Protein AF-A0A1Q9DFS9-F1 (afdb_monomer)

pLDDT: mean 75.63, std 23.01, range [24.28, 96.19]

Structure (mmCIF, N/CA/C/O backbone):
data_AF-A0A1Q9DFS9-F1
#
_entry.id   AF-A0A1Q9DFS9-F1
#
loop_
_atom_site.group_PDB
_atom_site.id
_atom_site.type_symbol
_atom_site.label_atom_id
_atom_site.label_alt_id
_atom_site.label_comp_id
_atom_site.label_asym_id
_atom_site.label_entity_id
_atom_site.label_seq_id
_atom_site.pdbx_PDB_ins_code
_atom_site.Cartn_x
_atom_site.Cartn_y
_atom_site.Cartn_z
_atom_site.occupancy
_atom_site.B_iso_or_equiv
_atom_site.auth_seq_id
_atom_site.auth_comp_id
_atom_site.auth_asym_id
_atom_site.auth_atom_id
_atom_site.pdbx_PDB_model_num
ATOM 1 N N . MET A 1 1 ? 9.406 -9.094 -32.062 1.00 47.06 1 MET A N 1
ATOM 2 C CA . MET A 1 1 ? 10.282 -8.421 -31.077 1.00 47.06 1 MET A CA 1
ATOM 3 C C . MET A 1 1 ? 9.567 -7.201 -30.490 1.00 47.06 1 MET A C 1
ATOM 5 O O . MET A 1 1 ? 9.741 -6.107 -30.999 1.00 47.06 1 MET A O 1
ATOM 9 N N . LEU A 1 2 ? 8.716 -7.382 -29.472 1.00 47.81 2 LEU A N 1
ATOM 10 C CA . LEU A 1 2 ? 8.015 -6.274 -28.785 1.00 47.81 2 LEU A CA 1
ATOM 11 C C . LEU A 1 2 ? 8.750 -5.794 -27.514 1.00 47.81 2 LEU A C 1
ATOM 13 O O . LEU A 1 2 ? 8.535 -4.668 -27.075 1.00 47.81 2 LEU A O 1
ATOM 17 N N . GLY A 1 3 ? 9.652 -6.615 -26.960 1.00 45.53 3 GLY A N 1
ATOM 18 C CA . GLY A 1 3 ? 10.429 -6.303 -25.750 1.00 45.53 3 GLY A CA 1
ATOM 19 C C . GLY A 1 3 ? 11.541 -5.260 -25.932 1.00 45.53 3 GLY A C 1
ATOM 20 O O . GLY A 1 3 ? 12.199 -4.888 -24.968 1.00 45.53 3 GLY A O 1
ATOM 21 N N . THR A 1 4 ? 11.768 -4.758 -27.150 1.00 58.62 4 THR A N 1
ATOM 22 C CA . THR A 1 4 ? 12.800 -3.744 -27.424 1.00 58.62 4 THR A CA 1
ATOM 23 C C . THR A 1 4 ? 12.307 -2.301 -27.272 1.00 58.62 4 THR A C 1
ATOM 25 O O . THR A 1 4 ? 13.130 -1.427 -27.004 1.00 58.62 4 THR A O 1
ATOM 28 N N . LEU A 1 5 ? 10.995 -2.041 -27.384 1.00 72.38 5 LEU A N 1
ATOM 29 C CA . LEU A 1 5 ? 10.406 -0.689 -27.329 1.00 72.38 5 LEU A CA 1
ATOM 30 C C . LEU A 1 5 ? 9.810 -0.333 -25.958 1.00 72.38 5 LEU A C 1
ATOM 32 O O . LEU A 1 5 ? 10.020 0.777 -25.472 1.00 72.38 5 LEU A O 1
ATOM 36 N N . LEU A 1 6 ? 9.097 -1.262 -25.310 1.00 82.62 6 LEU A N 1
ATOM 37 C CA . LEU A 1 6 ? 8.539 -1.064 -23.968 1.00 82.62 6 LEU A CA 1
ATOM 38 C C . LEU A 1 6 ? 9.319 -1.898 -22.953 1.00 82.62 6 LEU A C 1
ATOM 40 O O . LEU A 1 6 ? 9.218 -3.119 -22.951 1.00 82.62 6 LEU A O 1
ATOM 44 N N . ARG A 1 7 ? 10.064 -1.228 -22.071 1.00 84.88 7 ARG A N 1
ATOM 45 C CA . ARG A 1 7 ? 10.901 -1.889 -21.054 1.00 84.88 7 ARG A CA 1
ATOM 46 C C . ARG A 1 7 ? 10.315 -1.861 -19.649 1.00 84.88 7 ARG A C 1
ATOM 48 O O . ARG A 1 7 ? 10.744 -2.634 -18.798 1.00 84.88 7 ARG A O 1
ATOM 55 N N . HIS A 1 8 ? 9.335 -0.987 -19.408 1.00 88.12 8 HIS A N 1
ATOM 56 C CA . HIS A 1 8 ? 8.749 -0.825 -18.086 1.00 88.12 8 HIS A CA 1
ATOM 57 C C . HIS A 1 8 ? 7.257 -0.453 -18.103 1.00 88.12 8 HIS A C 1
ATOM 59 O O . HIS A 1 8 ? 6.826 0.386 -18.895 1.00 88.12 8 HIS A O 1
ATOM 65 N N . LEU A 1 9 ? 6.483 -1.012 -17.167 1.00 90.62 9 LEU A N 1
ATOM 66 C CA . LEU A 1 9 ? 5.085 -0.669 -16.898 1.00 90.62 9 LEU A CA 1
ATOM 67 C C . LEU A 1 9 ? 4.901 -0.137 -15.468 1.00 90.62 9 LEU A C 1
ATOM 69 O O . LEU A 1 9 ? 5.078 -0.869 -14.503 1.00 90.62 9 LEU A O 1
ATOM 73 N N . ALA A 1 10 ? 4.414 1.098 -15.317 1.00 91.94 10 ALA A N 1
ATOM 74 C CA . ALA A 1 10 ? 3.972 1.633 -14.023 1.00 91.94 10 ALA A CA 1
ATOM 75 C C . ALA A 1 10 ? 2.454 1.833 -13.989 1.00 91.94 10 ALA A C 1
ATOM 77 O O . ALA A 1 10 ? 1.900 2.530 -14.845 1.00 91.94 10 ALA A O 1
ATOM 78 N N . ARG A 1 11 ? 1.765 1.278 -12.982 1.00 90.38 11 ARG A N 1
ATOM 79 C CA . ARG A 1 11 ? 0.322 1.499 -12.785 1.00 90.38 11 ARG A CA 1
ATOM 80 C C . ARG A 1 11 ? -0.066 1.683 -11.319 1.00 90.38 11 ARG A C 1
ATOM 82 O O . ARG A 1 11 ? 0.266 0.874 -10.463 1.00 90.38 11 ARG A O 1
ATOM 89 N N . GLY A 1 12 ? -0.865 2.719 -11.068 1.00 84.88 12 GLY A N 1
ATOM 90 C CA . GLY A 1 12 ? -1.609 2.931 -9.826 1.00 84.88 12 GLY A CA 1
ATOM 91 C C . GLY A 1 12 ? -3.112 2.873 -10.113 1.00 84.88 12 GLY A C 1
ATOM 92 O O . GLY A 1 12 ? -3.692 3.907 -10.448 1.00 84.88 12 GLY A O 1
ATOM 93 N N . PRO A 1 13 ? -3.756 1.691 -10.084 1.00 81.94 13 PRO A N 1
ATOM 94 C CA . PRO A 1 13 ? -5.192 1.581 -10.320 1.00 81.94 13 PRO A CA 1
ATOM 95 C C . PRO A 1 13 ? -6.015 2.447 -9.370 1.00 81.94 13 PRO A C 1
ATOM 97 O O . PRO A 1 13 ? -5.679 2.631 -8.197 1.00 81.94 13 PRO A O 1
ATOM 100 N N . VAL A 1 14 ? -7.141 2.945 -9.885 1.00 80.62 14 VAL A N 1
ATOM 101 C CA . VAL A 1 14 ? -8.034 3.837 -9.144 1.00 80.62 14 VAL A CA 1
ATOM 102 C C . VAL A 1 14 ? -8.461 3.175 -7.835 1.00 80.62 14 VAL A C 1
ATOM 104 O O . VAL A 1 14 ? -9.077 2.113 -7.809 1.00 80.62 14 VAL A O 1
ATOM 107 N N . CYS A 1 15 ? -8.162 3.833 -6.718 1.00 78.94 15 CYS A N 1
ATOM 108 C CA . CYS A 1 15 ? -8.357 3.270 -5.384 1.00 78.94 15 CYS A CA 1
ATOM 109 C C . CYS A 1 15 ? -9.716 3.619 -4.753 1.00 78.94 15 CYS A C 1
ATOM 111 O O . CYS A 1 15 ? -9.962 3.274 -3.600 1.00 78.94 15 CYS A O 1
ATOM 113 N N . SER A 1 16 ? -10.617 4.287 -5.481 1.00 83.62 16 SER A N 1
ATOM 114 C CA . SER A 1 16 ? -11.858 4.841 -4.919 1.00 83.62 16 SER A CA 1
ATOM 115 C C . SER A 1 16 ? -12.789 3.784 -4.314 1.00 83.62 16 SER A C 1
ATOM 117 O O . SER A 1 16 ? -13.362 4.036 -3.258 1.00 83.62 16 SER A O 1
ATOM 119 N N . SER A 1 17 ? -12.904 2.597 -4.925 1.00 90.50 17 SER A N 1
ATOM 120 C CA . SER A 1 17 ? -13.673 1.469 -4.370 1.00 90.50 17 SER A CA 1
ATOM 121 C C . SER A 1 17 ? -12.821 0.463 -3.588 1.00 90.50 17 SER A C 1
ATOM 123 O O . SER A 1 17 ? -13.373 -0.358 -2.859 1.00 90.50 17 SER A O 1
ATOM 125 N N . PHE A 1 18 ? -11.491 0.511 -3.717 1.00 93.44 18 PHE A N 1
ATOM 126 C CA . PHE A 1 18 ? -10.565 -0.378 -3.003 1.00 93.44 18 PHE A CA 1
ATOM 127 C C . PHE A 1 18 ? -10.062 0.195 -1.671 1.00 93.44 18 PHE A C 1
ATOM 129 O O . PHE A 1 18 ? -9.499 -0.529 -0.851 1.00 93.44 18 PHE A O 1
ATOM 136 N N . SER A 1 19 ? -10.259 1.491 -1.436 1.00 89.62 19 SER A N 1
ATOM 137 C CA . SER A 1 19 ? -9.819 2.159 -0.218 1.00 89.62 19 SER A CA 1
ATOM 138 C C . SER A 1 19 ? -10.560 1.641 1.014 1.00 89.62 19 SER A C 1
ATOM 140 O O . SER A 1 19 ? -11.787 1.672 1.087 1.00 89.62 19 SER A O 1
ATOM 142 N N . CYS A 1 20 ? -9.802 1.267 2.044 1.00 88.56 20 CYS A N 1
ATOM 143 C CA . CYS A 1 20 ? -10.340 0.950 3.370 1.00 88.56 20 CYS A CA 1
ATOM 144 C C . CYS A 1 20 ? -10.889 2.171 4.126 1.00 88.56 20 CYS A C 1
ATOM 146 O O . CYS A 1 20 ? -11.414 2.012 5.222 1.00 88.56 20 CYS A O 1
ATOM 148 N N . ALA A 1 21 ? -10.752 3.384 3.578 1.00 84.69 21 ALA A N 1
ATOM 149 C CA . ALA A 1 21 ? -11.328 4.595 4.163 1.00 84.69 21 ALA A CA 1
ATOM 150 C C . ALA A 1 21 ? -12.799 4.821 3.763 1.00 84.69 21 ALA A C 1
ATOM 152 O O . ALA A 1 21 ? -13.451 5.703 4.322 1.00 84.69 21 ALA A O 1
ATOM 153 N N . VAL A 1 22 ? -13.330 4.055 2.802 1.00 87.25 22 VAL A N 1
ATOM 154 C CA . VAL A 1 22 ? -14.744 4.137 2.410 1.00 87.25 22 VAL A CA 1
ATOM 155 C C . VAL A 1 22 ? -15.618 3.712 3.590 1.00 87.25 22 VAL A C 1
ATOM 157 O O . VAL A 1 22 ? -15.458 2.615 4.121 1.00 87.25 22 VAL A O 1
ATOM 160 N N . THR A 1 23 ? -16.529 4.595 4.005 1.00 85.56 23 THR A N 1
ATOM 161 C CA . THR A 1 23 ? -17.417 4.388 5.156 1.00 85.56 23 THR A CA 1
ATOM 162 C C . THR A 1 23 ? -18.871 4.645 4.734 1.00 85.56 23 THR A C 1
ATOM 164 O O . THR A 1 23 ? -19.146 5.735 4.231 1.00 85.56 23 THR A O 1
ATOM 167 N N . PRO A 1 24 ? -19.799 3.684 4.913 1.00 87.81 24 PRO A N 1
ATOM 168 C CA . PRO A 1 24 ? -19.553 2.298 5.332 1.00 87.81 24 PRO A CA 1
ATOM 169 C C . PRO A 1 24 ? -18.716 1.524 4.296 1.00 87.81 24 PRO A C 1
ATOM 171 O O . PRO A 1 24 ? -18.745 1.846 3.109 1.00 87.81 24 PRO A O 1
ATOM 174 N N . SER A 1 25 ? -17.961 0.509 4.735 1.00 90.94 25 SER A N 1
ATOM 175 C CA . SER A 1 25 ? -17.069 -0.255 3.845 1.00 90.94 25 SER A CA 1
ATOM 176 C C . SER A 1 25 ? -17.859 -1.052 2.808 1.00 90.94 25 SER A C 1
ATOM 178 O O . SER A 1 25 ? -18.695 -1.876 3.173 1.00 90.94 25 SER A O 1
ATOM 180 N N . TRP A 1 26 ? -17.545 -0.871 1.522 1.00 94.88 26 TRP A N 1
ATOM 181 C CA . TRP A 1 26 ? -18.198 -1.600 0.422 1.00 94.88 26 TRP A CA 1
ATOM 182 C C . TRP A 1 26 ? -17.632 -3.002 0.183 1.00 94.88 26 TRP A C 1
ATOM 184 O O . TRP A 1 26 ? -18.201 -3.779 -0.576 1.00 94.88 26 TRP A O 1
ATOM 194 N N . ARG A 1 27 ? -16.504 -3.327 0.815 1.00 95.62 27 ARG A N 1
ATOM 195 C CA . ARG A 1 27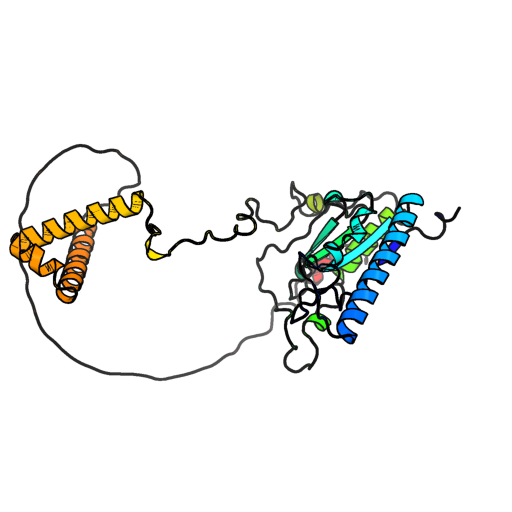 ? -15.809 -4.614 0.703 1.00 95.62 27 ARG A CA 1
ATOM 196 C C . ARG A 1 27 ? -15.517 -5.164 2.097 1.00 95.62 27 ARG A C 1
ATOM 198 O O . ARG A 1 27 ? -15.539 -4.427 3.092 1.00 95.62 27 ARG A O 1
ATOM 205 N N . SER A 1 28 ? -15.269 -6.460 2.183 1.00 94.38 28 SER A N 1
ATOM 206 C CA . SER A 1 28 ? -14.828 -7.131 3.406 1.00 94.38 28 SER A CA 1
ATOM 207 C C . SER A 1 28 ? -13.852 -8.251 3.070 1.00 94.38 28 SER A C 1
ATOM 209 O O . SER A 1 28 ? -13.559 -8.490 1.905 1.00 94.38 28 SER A O 1
ATOM 211 N N . LYS A 1 29 ? -13.330 -8.936 4.092 1.00 91.88 29 LYS A N 1
ATOM 212 C CA . LYS A 1 29 ? -12.498 -10.124 3.865 1.00 91.88 29 LYS A CA 1
ATOM 213 C C . LYS A 1 29 ? -13.277 -11.252 3.189 1.00 91.88 29 LYS A C 1
ATOM 215 O O . LYS A 1 29 ? -12.714 -11.941 2.358 1.00 91.88 29 LYS A O 1
ATOM 220 N N . GLU A 1 30 ? -14.539 -11.413 3.571 1.00 94.56 30 GLU A N 1
ATOM 221 C CA . GLU A 1 30 ? -15.461 -12.407 3.015 1.00 94.56 30 GLU A CA 1
ATOM 222 C C . GLU A 1 30 ? -15.948 -12.003 1.618 1.00 94.56 30 GLU A C 1
ATOM 224 O O . GLU A 1 30 ? -16.033 -12.826 0.720 1.00 94.56 30 GLU A O 1
ATOM 229 N N . PHE A 1 31 ? -16.176 -10.703 1.410 1.00 94.69 31 PHE A N 1
ATOM 230 C CA . PHE A 1 31 ? -16.638 -10.134 0.149 1.00 94.69 31 PHE A CA 1
ATOM 231 C C . PHE A 1 31 ? -15.619 -9.122 -0.397 1.00 94.69 31 PHE A C 1
ATOM 233 O O . PHE A 1 31 ? -15.903 -7.913 -0.446 1.00 94.69 31 PHE A O 1
ATOM 240 N N . PRO A 1 32 ? -14.406 -9.563 -0.788 1.00 93.69 32 PRO A N 1
ATOM 241 C CA . PRO A 1 32 ? -13.376 -8.655 -1.270 1.00 93.69 32 PRO A CA 1
ATOM 242 C C . PRO A 1 32 ? -13.814 -8.005 -2.576 1.00 93.69 32 PRO A C 1
ATOM 244 O O . PRO A 1 32 ? -13.524 -6.829 -2.773 1.00 93.69 32 PRO A O 1
ATOM 247 N N . ALA A 1 33 ? -14.562 -8.713 -3.425 1.00 93.88 33 ALA A N 1
ATOM 248 C CA . ALA A 1 33 ? -15.082 -8.223 -4.698 1.00 93.88 33 ALA A CA 1
ATOM 249 C C . ALA A 1 33 ? -16.302 -7.289 -4.568 1.00 93.88 33 ALA A C 1
ATOM 251 O O . ALA A 1 33 ? -16.724 -6.748 -5.584 1.00 93.88 33 ALA A O 1
ATOM 252 N N . GLY A 1 34 ? -16.829 -7.060 -3.356 1.00 95.56 34 GLY A N 1
ATOM 253 C CA . GLY A 1 34 ? -18.011 -6.228 -3.100 1.00 95.56 34 GLY A CA 1
ATOM 254 C C . GLY A 1 34 ? -19.040 -6.924 -2.215 1.00 95.56 34 GLY A C 1
ATOM 255 O O . GLY A 1 34 ? -19.383 -8.072 -2.469 1.00 95.56 34 GLY A O 1
ATOM 256 N N . ARG A 1 35 ? -19.540 -6.235 -1.184 1.00 95.75 35 ARG A N 1
ATOM 257 C CA . ARG A 1 35 ? -20.586 -6.761 -0.293 1.00 95.75 35 ARG A CA 1
ATOM 258 C C . ARG A 1 35 ? -21.930 -6.933 -1.021 1.00 95.75 35 ARG A C 1
ATOM 260 O O . ARG A 1 35 ? -22.224 -6.157 -1.932 1.00 95.75 35 ARG A O 1
ATOM 267 N N . PRO A 1 36 ? -22.781 -7.875 -0.580 1.00 95.31 36 PRO A N 1
ATOM 268 C CA . PRO A 1 36 ? -24.176 -7.910 -1.009 1.00 95.31 36 PRO A CA 1
ATOM 269 C C . PRO A 1 36 ? -24.929 -6.655 -0.531 1.00 95.31 36 PRO A C 1
ATOM 271 O O . PRO A 1 36 ? -24.563 -6.044 0.475 1.00 95.31 36 PRO A O 1
ATOM 274 N N . GLY A 1 37 ? -25.974 -6.256 -1.264 1.00 94.94 37 GLY A N 1
ATOM 275 C CA . GLY A 1 37 ? -26.849 -5.134 -0.888 1.00 94.94 37 GLY A CA 1
ATOM 276 C C . GLY A 1 37 ? -26.274 -3.729 -1.120 1.00 94.94 37 GLY A C 1
ATOM 277 O O . GLY A 1 37 ? -26.806 -2.750 -0.598 1.00 94.94 37 GLY A O 1
ATOM 278 N N . LEU A 1 38 ? -25.185 -3.595 -1.886 1.00 96.06 38 LEU A N 1
ATOM 279 C CA . LEU A 1 38 ? -24.669 -2.282 -2.281 1.00 96.06 38 LEU A CA 1
ATOM 280 C C . LEU A 1 38 ? -25.676 -1.531 -3.158 1.00 96.06 38 LEU A C 1
ATOM 282 O O . LEU A 1 38 ? -26.309 -2.113 -4.037 1.00 96.06 38 LEU A O 1
ATOM 286 N N . LYS A 1 39 ? -25.750 -0.205 -2.986 1.00 96.19 39 LYS A N 1
ATOM 287 C CA . LYS A 1 39 ? -26.503 0.657 -3.910 1.00 96.19 39 LYS A CA 1
ATOM 288 C C . LYS A 1 39 ? -25.929 0.515 -5.320 1.00 96.19 39 LYS A C 1
ATOM 290 O O . LYS A 1 39 ? -24.713 0.380 -5.465 1.00 96.19 39 LYS A O 1
ATOM 295 N N . THR A 1 40 ? -26.757 0.665 -6.353 1.00 96.06 40 THR A N 1
ATOM 296 C CA . THR A 1 40 ? -26.351 0.517 -7.765 1.00 96.06 40 THR A CA 1
ATOM 297 C C . THR A 1 40 ? -25.069 1.285 -8.092 1.00 96.06 40 THR A C 1
ATOM 299 O O . THR A 1 40 ? -24.092 0.702 -8.551 1.00 96.06 40 THR A O 1
ATOM 302 N N . CYS A 1 41 ? -24.988 2.562 -7.704 1.00 94.38 41 CYS A N 1
ATOM 303 C CA . CYS A 1 41 ? -23.810 3.395 -7.956 1.00 94.38 41 CYS A CA 1
ATOM 304 C C . CYS A 1 41 ? -22.530 2.923 -7.230 1.00 94.38 41 CYS A C 1
ATOM 306 O O . CYS A 1 41 ? -21.415 3.180 -7.693 1.00 94.38 41 CYS A O 1
ATOM 308 N N . GLN A 1 42 ? -22.667 2.248 -6.084 1.00 95.19 42 GLN A N 1
ATOM 309 C CA . GLN A 1 42 ? -21.557 1.661 -5.331 1.00 95.19 42 GLN A CA 1
ATOM 310 C C . GLN A 1 42 ? -21.114 0.358 -5.995 1.00 95.19 42 GLN A C 1
ATOM 312 O O . GLN A 1 42 ? -19.923 0.189 -6.263 1.00 95.19 42 GLN A O 1
ATOM 317 N N . ALA A 1 43 ? -22.073 -0.511 -6.332 1.00 95.69 43 ALA A N 1
ATOM 318 C CA . ALA A 1 43 ? -21.837 -1.744 -7.073 1.00 95.69 43 ALA A CA 1
ATOM 319 C C . ALA A 1 43 ? -21.143 -1.463 -8.418 1.00 95.69 43 ALA A C 1
ATOM 321 O O . ALA A 1 43 ? -20.163 -2.123 -8.753 1.00 95.69 43 ALA A O 1
ATOM 322 N N . ASP A 1 44 ? -21.541 -0.404 -9.132 1.00 95.31 44 ASP A N 1
ATOM 323 C CA . ASP A 1 44 ? -20.895 0.038 -10.373 1.00 95.31 44 ASP A CA 1
ATOM 324 C C . ASP A 1 44 ? -19.426 0.429 -10.192 1.00 95.31 44 ASP A C 1
ATOM 326 O O . ASP A 1 44 ? -18.575 0.140 -11.036 1.00 95.31 44 ASP A O 1
ATOM 330 N N . LYS A 1 45 ? -19.100 1.141 -9.108 1.00 94.94 45 LYS A N 1
ATOM 331 C CA . LYS A 1 45 ? -17.714 1.535 -8.798 1.00 94.94 45 LYS A CA 1
ATOM 332 C C . LYS A 1 45 ? -16.871 0.338 -8.376 1.00 94.94 45 LYS A C 1
ATOM 334 O O . LYS A 1 45 ? -15.682 0.276 -8.687 1.00 94.94 45 LYS A O 1
ATOM 339 N N . VAL A 1 46 ? -17.474 -0.595 -7.652 1.00 95.31 46 VAL A N 1
ATOM 340 C CA . VAL A 1 46 ? -16.837 -1.845 -7.249 1.00 95.31 46 VAL A CA 1
ATOM 341 C C . VAL A 1 46 ? -16.531 -2.704 -8.476 1.00 95.31 46 VAL A C 1
ATOM 343 O O . VAL A 1 46 ? -15.370 -3.061 -8.669 1.00 95.31 46 VAL A O 1
ATOM 346 N N . ARG A 1 47 ? -17.517 -2.921 -9.357 1.00 94.25 47 ARG A N 1
ATOM 347 C CA . ARG A 1 47 ? -17.364 -3.672 -10.612 1.00 94.25 47 ARG A CA 1
ATOM 348 C C . ARG A 1 47 ? -16.274 -3.083 -11.502 1.00 94.25 47 ARG A C 1
ATOM 350 O O . ARG A 1 47 ? -15.389 -3.809 -11.932 1.00 94.25 47 ARG A O 1
ATOM 357 N N . ARG A 1 48 ? -16.286 -1.761 -11.720 1.00 94.06 48 ARG A N 1
ATOM 358 C CA . ARG A 1 48 ? -15.234 -1.068 -12.489 1.00 94.06 48 ARG A CA 1
ATOM 359 C C . ARG A 1 48 ? -13.851 -1.231 -11.865 1.00 94.06 48 ARG A C 1
ATOM 361 O O . ARG A 1 48 ? -12.883 -1.419 -12.589 1.00 94.06 48 ARG A O 1
ATOM 368 N N . GLY A 1 49 ? -13.760 -1.183 -10.535 1.00 93.81 49 GLY A N 1
ATOM 369 C CA . GLY A 1 49 ? -12.510 -1.449 -9.824 1.00 93.81 49 GLY A CA 1
ATOM 370 C C . GLY A 1 49 ? -11.995 -2.869 -10.066 1.00 93.81 49 GLY A C 1
ATOM 371 O O . GLY A 1 49 ? -10.817 -3.037 -10.365 1.00 93.81 49 GLY A O 1
ATOM 372 N N . ASN A 1 50 ? -12.874 -3.873 -9.985 1.00 94.00 50 ASN A N 1
ATOM 373 C CA . ASN A 1 50 ? -12.515 -5.275 -10.227 1.00 94.00 50 ASN A CA 1
ATOM 374 C C . ASN A 1 50 ? -12.055 -5.483 -11.676 1.00 94.00 50 ASN A C 1
ATOM 376 O O . ASN A 1 50 ? -10.950 -5.966 -11.887 1.00 94.00 50 ASN A O 1
ATOM 380 N N . ALA A 1 51 ? -12.834 -5.006 -12.652 1.00 93.19 51 ALA A N 1
ATOM 381 C CA . ALA A 1 51 ? -12.496 -5.108 -14.071 1.00 93.19 51 ALA A CA 1
ATOM 382 C C . ALA A 1 51 ? -11.173 -4.397 -14.415 1.00 93.19 51 ALA A C 1
ATOM 384 O O . ALA A 1 51 ? -10.364 -4.913 -15.182 1.00 93.19 51 ALA A O 1
ATOM 385 N N . MET A 1 52 ? -10.909 -3.225 -13.819 1.00 93.62 52 MET A N 1
ATOM 386 C CA . MET A 1 52 ? -9.631 -2.525 -13.997 1.00 93.62 52 MET A CA 1
ATOM 387 C C . MET A 1 52 ? -8.460 -3.336 -13.438 1.00 93.62 52 MET A C 1
ATOM 389 O O . MET A 1 52 ? -7.394 -3.364 -14.050 1.00 93.62 52 MET A O 1
ATOM 393 N N . LEU A 1 53 ? -8.641 -3.977 -12.279 1.00 92.81 53 LEU A N 1
ATOM 394 C CA . LEU A 1 53 ? -7.611 -4.839 -11.717 1.00 92.81 53 LEU A CA 1
ATOM 395 C C . LEU A 1 53 ? -7.368 -6.050 -12.619 1.00 92.81 53 LEU A C 1
ATOM 397 O O . LEU A 1 53 ? -6.223 -6.287 -12.971 1.00 92.81 53 LEU A O 1
ATOM 401 N N . GLU A 1 54 ? -8.411 -6.766 -13.035 1.00 91.69 54 GLU A N 1
ATOM 402 C CA . GLU A 1 54 ? -8.295 -7.911 -13.952 1.00 91.69 54 GLU A CA 1
ATOM 403 C C . GLU A 1 54 ? -7.556 -7.536 -15.239 1.00 91.69 54 GLU A C 1
ATOM 405 O O . GLU A 1 54 ? -6.606 -8.212 -15.629 1.00 91.69 54 GLU A O 1
ATOM 410 N N . PHE A 1 55 ? -7.912 -6.402 -15.850 1.00 92.50 55 PHE A N 1
ATOM 411 C CA . PHE A 1 55 ? -7.196 -5.875 -17.008 1.00 92.50 55 PHE A CA 1
ATOM 412 C C . PHE A 1 55 ? -5.705 -5.661 -16.713 1.00 92.50 55 PHE A C 1
ATOM 414 O O . PHE A 1 55 ? -4.855 -6.114 -17.476 1.00 92.50 55 PHE A O 1
ATOM 421 N N . ILE A 1 56 ? -5.370 -5.006 -15.596 1.00 92.75 56 ILE A N 1
ATOM 422 C CA . ILE A 1 56 ? -3.974 -4.782 -15.200 1.00 92.75 56 ILE A CA 1
ATOM 423 C C . ILE A 1 56 ? -3.239 -6.106 -15.000 1.00 92.75 56 ILE A C 1
ATOM 425 O O . ILE A 1 56 ? -2.092 -6.216 -15.420 1.00 92.75 56 ILE A O 1
ATOM 429 N N . LEU A 1 57 ? -3.872 -7.108 -14.392 1.00 90.75 57 LEU A N 1
ATOM 430 C CA . LEU A 1 57 ? -3.243 -8.406 -14.158 1.00 90.75 57 LEU A CA 1
ATOM 431 C C . LEU A 1 57 ? -3.014 -9.179 -15.456 1.00 90.75 57 LEU A C 1
ATOM 433 O O . LEU A 1 57 ? -1.957 -9.782 -15.614 1.00 90.75 57 LEU A O 1
ATOM 437 N N . ASN A 1 58 ? -3.916 -9.070 -16.431 1.00 91.00 58 ASN A N 1
ATOM 438 C CA . ASN A 1 58 ? -3.677 -9.601 -17.774 1.00 91.00 58 ASN A CA 1
ATOM 439 C C . ASN A 1 58 ? -2.464 -8.930 -18.440 1.00 91.00 58 ASN A C 1
ATOM 441 O O . ASN A 1 58 ? -1.650 -9.607 -19.066 1.00 91.00 58 ASN A O 1
ATOM 445 N N . VAL A 1 59 ? -2.291 -7.615 -18.259 1.00 91.56 59 VAL A N 1
ATOM 446 C CA . VAL A 1 59 ? -1.086 -6.909 -18.727 1.00 91.56 59 VAL A CA 1
ATOM 447 C C . VAL A 1 59 ? 0.158 -7.376 -17.962 1.00 91.56 59 VAL A C 1
ATOM 449 O O . VAL A 1 59 ? 1.192 -7.582 -18.584 1.00 91.56 59 VAL A O 1
ATOM 452 N N . VAL A 1 60 ? 0.072 -7.607 -16.648 1.00 90.38 60 VAL A N 1
ATOM 453 C CA . VAL A 1 60 ? 1.186 -8.151 -15.848 1.00 90.38 60 VAL A CA 1
ATOM 454 C C . VAL A 1 60 ? 1.611 -9.529 -16.355 1.00 90.38 60 VAL A C 1
ATOM 456 O O . VAL A 1 60 ? 2.803 -9.754 -16.527 1.00 90.38 60 VAL A O 1
ATOM 459 N N . VAL A 1 61 ? 0.670 -10.421 -16.676 1.00 88.56 61 VAL A N 1
ATOM 460 C CA . VAL A 1 61 ? 0.984 -11.734 -17.270 1.00 88.56 61 VAL A CA 1
ATOM 461 C C . VAL A 1 61 ? 1.724 -11.579 -18.604 1.00 88.56 61 VAL A C 1
ATOM 463 O O . VAL A 1 61 ? 2.659 -12.327 -18.886 1.00 88.56 61 VAL A O 1
ATOM 466 N N . LEU A 1 62 ? 1.348 -10.596 -19.429 1.00 89.44 62 LEU A N 1
ATOM 467 C CA . LEU A 1 62 ? 2.089 -10.277 -20.653 1.00 89.44 62 LEU A CA 1
ATOM 468 C C . LEU A 1 62 ? 3.482 -9.717 -20.348 1.00 89.44 62 LEU A C 1
ATOM 470 O O . LEU A 1 62 ? 4.434 -10.109 -21.015 1.00 89.44 62 LEU A O 1
ATOM 474 N N . CYS A 1 63 ? 3.619 -8.852 -19.340 1.00 89.69 63 CYS A N 1
ATOM 475 C CA . CYS A 1 63 ? 4.916 -8.345 -18.906 1.00 89.69 63 CYS A CA 1
ATOM 476 C C . CYS A 1 63 ? 5.838 -9.477 -18.440 1.00 89.69 63 CYS A C 1
ATOM 478 O O . CYS A 1 63 ? 6.978 -9.530 -18.883 1.00 89.69 63 CYS A O 1
ATOM 480 N N . GLU A 1 64 ? 5.340 -10.414 -17.627 1.00 86.44 64 GLU A N 1
ATOM 481 C CA . GLU A 1 64 ? 6.102 -11.590 -17.185 1.00 86.44 64 GLU A CA 1
ATOM 482 C C . GLU A 1 64 ? 6.550 -12.453 -18.379 1.00 86.44 64 GLU A C 1
ATOM 484 O O . GLU A 1 64 ? 7.697 -12.886 -18.428 1.00 86.44 64 GLU A O 1
ATOM 489 N N . ARG A 1 65 ? 5.680 -12.665 -19.378 1.00 87.19 65 ARG A N 1
ATOM 490 C CA . ARG A 1 65 ? 6.006 -13.441 -20.592 1.00 87.19 65 ARG A CA 1
ATOM 491 C C . ARG A 1 65 ? 7.001 -12.754 -21.529 1.00 87.19 65 ARG A C 1
ATOM 493 O O . ARG A 1 65 ? 7.665 -13.441 -22.297 1.00 87.19 65 ARG A O 1
ATOM 500 N N . LEU A 1 66 ? 7.030 -11.425 -21.532 1.00 88.69 66 LEU A N 1
ATOM 501 C CA . LEU A 1 66 ? 7.866 -10.608 -22.417 1.00 88.69 66 LEU A CA 1
ATOM 502 C C . LEU A 1 66 ? 9.100 -10.037 -21.707 1.00 88.69 66 LEU A C 1
ATOM 504 O O . LEU A 1 66 ? 9.775 -9.192 -22.288 1.00 88.69 66 LEU A O 1
ATOM 508 N N . GLU A 1 67 ? 9.357 -10.457 -20.465 1.00 86.56 67 GLU A N 1
ATOM 509 C CA . GLU A 1 67 ? 10.462 -9.967 -19.629 1.00 86.56 67 GLU A CA 1
ATOM 510 C C . GLU A 1 67 ? 10.447 -8.437 -19.441 1.00 86.56 67 GLU A C 1
ATOM 512 O O . GLU A 1 67 ? 11.477 -7.781 -19.308 1.00 86.56 67 GLU A O 1
ATOM 517 N N . ILE A 1 68 ? 9.248 -7.849 -19.411 1.00 90.12 68 ILE A N 1
ATOM 518 C CA . ILE A 1 68 ? 9.046 -6.423 -19.149 1.00 90.12 68 ILE A CA 1
ATOM 519 C C . ILE A 1 68 ? 8.974 -6.212 -17.638 1.00 90.12 68 ILE A C 1
ATOM 521 O O . ILE A 1 68 ? 8.213 -6.877 -16.926 1.00 90.12 68 ILE A O 1
ATOM 525 N N . VAL A 1 69 ? 9.730 -5.236 -17.143 1.00 90.69 69 VAL A N 1
ATOM 526 C CA . VAL A 1 69 ? 9.695 -4.862 -15.728 1.00 90.69 69 VAL A CA 1
ATOM 527 C C . VAL A 1 69 ? 8.385 -4.129 -15.434 1.00 90.69 69 VAL A C 1
ATOM 529 O O . VAL A 1 69 ? 7.915 -3.325 -16.238 1.00 90.69 69 VAL A O 1
ATOM 532 N N . TYR A 1 70 ? 7.764 -4.372 -14.286 1.00 92.19 70 TYR A N 1
ATOM 533 C CA . TYR A 1 70 ? 6.540 -3.680 -13.900 1.00 92.19 70 TYR A CA 1
ATOM 534 C C . TYR A 1 70 ? 6.525 -3.265 -12.435 1.00 92.19 70 TYR A C 1
ATOM 536 O O . TYR A 1 70 ? 7.171 -3.866 -11.577 1.00 92.19 70 TYR A O 1
ATOM 544 N N . ILE A 1 71 ? 5.701 -2.263 -12.136 1.00 93.81 71 ILE A N 1
ATOM 545 C CA . ILE A 1 71 ? 5.348 -1.857 -10.782 1.00 93.81 71 ILE A CA 1
ATOM 546 C C . ILE A 1 71 ? 3.855 -1.519 -10.693 1.00 93.81 71 ILE A C 1
ATOM 548 O O . ILE A 1 71 ? 3.337 -0.661 -11.416 1.00 93.81 71 ILE A O 1
ATOM 552 N N . ILE A 1 72 ? 3.153 -2.198 -9.786 1.00 94.31 72 ILE A N 1
ATOM 553 C CA . ILE A 1 72 ? 1.747 -1.944 -9.457 1.00 94.31 72 ILE A CA 1
ATOM 554 C C . ILE A 1 72 ? 1.669 -1.376 -8.043 1.00 94.31 72 ILE A C 1
ATOM 556 O O . ILE A 1 72 ? 2.086 -2.033 -7.091 1.00 94.31 72 ILE A O 1
ATOM 560 N N . GLU A 1 73 ? 1.125 -0.172 -7.883 1.00 94.44 73 GLU A N 1
ATOM 561 C CA . GLU A 1 73 ? 1.051 0.520 -6.592 1.00 94.44 73 GLU A CA 1
ATOM 562 C C . GLU A 1 73 ? -0.379 0.655 -6.073 1.00 94.44 73 GLU A C 1
ATOM 564 O O . GLU A 1 73 ? -1.323 0.916 -6.820 1.00 94.44 73 GLU A O 1
ATOM 569 N N . ASN A 1 74 ? -0.532 0.500 -4.758 1.00 94.19 74 ASN A N 1
ATOM 570 C CA . ASN A 1 74 ? -1.714 0.919 -4.010 1.00 94.19 74 ASN A CA 1
ATOM 571 C C . ASN A 1 74 ? -1.359 1.000 -2.512 1.00 94.19 74 ASN A C 1
ATOM 573 O O . ASN A 1 74 ? -0.471 0.269 -2.050 1.00 94.19 74 ASN A O 1
ATOM 577 N N . PRO A 1 75 ? -2.091 1.783 -1.693 1.00 93.44 75 PRO A N 1
ATOM 578 C CA . PRO A 1 75 ? -2.043 1.683 -0.240 1.00 93.44 75 PRO A CA 1
ATOM 579 C C . PRO A 1 75 ? -1.930 0.241 0.279 1.00 93.44 75 PRO A C 1
ATOM 581 O O . PRO A 1 75 ? -2.646 -0.653 -0.170 1.00 93.44 75 PRO A O 1
ATOM 584 N N . LEU A 1 76 ? -1.065 0.008 1.269 1.00 93.88 76 LEU A N 1
ATOM 585 C CA . LEU A 1 76 ? -0.722 -1.332 1.775 1.00 93.88 76 LEU A CA 1
ATOM 586 C C . LEU A 1 76 ? -1.947 -2.139 2.226 1.00 93.88 76 LEU A C 1
ATOM 588 O O . LEU A 1 76 ? -1.987 -3.356 2.076 1.00 93.88 76 LEU A O 1
ATOM 592 N N . ASN A 1 77 ? -2.939 -1.451 2.788 1.00 91.25 77 ASN A N 1
ATOM 593 C CA . ASN A 1 77 ? -4.158 -2.061 3.311 1.00 91.25 77 ASN A CA 1
ATOM 594 C C . ASN A 1 77 ? -5.311 -2.054 2.297 1.00 91.25 77 ASN A C 1
ATOM 596 O O . ASN A 1 77 ? -6.440 -2.296 2.695 1.00 91.25 77 ASN A O 1
ATOM 600 N N . SER A 1 78 ? -5.068 -1.712 1.031 1.00 93.25 78 SER A N 1
ATOM 601 C CA . SER A 1 78 ? -6.098 -1.659 -0.008 1.00 93.25 78 SER A CA 1
ATOM 602 C C . SER A 1 78 ? -6.778 -3.014 -0.214 1.00 93.25 78 SER A C 1
ATOM 604 O O . SER A 1 78 ? -6.107 -4.046 -0.266 1.00 93.25 78 SER A O 1
ATOM 606 N N . TRP A 1 79 ? -8.100 -3.009 -0.418 1.00 94.25 79 TRP A N 1
ATOM 607 C CA . TRP A 1 79 ? -8.856 -4.207 -0.798 1.00 94.25 79 TRP A CA 1
ATOM 608 C C . TRP A 1 79 ? -8.430 -4.769 -2.156 1.00 94.25 79 TRP A C 1
ATOM 610 O O . TRP A 1 79 ? -8.734 -5.923 -2.451 1.00 94.25 79 TRP A O 1
ATOM 620 N N . MET A 1 80 ? -7.699 -3.992 -2.963 1.00 93.38 80 MET A N 1
ATOM 621 C CA . MET A 1 80 ? -7.105 -4.469 -4.209 1.00 93.38 80 MET A CA 1
ATOM 622 C C . MET A 1 80 ? -6.214 -5.694 -3.972 1.00 93.38 80 MET A C 1
ATOM 624 O O . MET A 1 80 ? -6.249 -6.631 -4.757 1.00 93.38 80 MET A O 1
ATOM 628 N N . TRP A 1 81 ? -5.459 -5.726 -2.871 1.00 91.75 81 TRP A N 1
ATOM 629 C CA . TRP A 1 81 ? -4.539 -6.826 -2.553 1.00 91.75 81 TRP A CA 1
ATOM 630 C C . TRP A 1 81 ? -5.230 -8.098 -2.060 1.00 91.75 81 TRP A C 1
ATOM 632 O O . TRP A 1 81 ? -4.577 -9.128 -1.937 1.00 91.75 81 TRP A O 1
ATOM 642 N N . ALA A 1 82 ? -6.522 -8.012 -1.740 1.00 91.25 82 ALA A N 1
ATOM 643 C CA . ALA A 1 82 ? -7.338 -9.134 -1.290 1.00 91.25 82 ALA A CA 1
ATOM 644 C C . ALA A 1 82 ? -8.198 -9.728 -2.419 1.00 91.25 82 ALA A C 1
ATOM 646 O O . ALA A 1 82 ? -9.018 -10.599 -2.152 1.00 91.25 82 ALA A O 1
ATOM 647 N N . GLN A 1 83 ? -8.074 -9.229 -3.655 1.00 90.31 83 GLN A N 1
ATOM 648 C CA . GLN A 1 83 ? -8.865 -9.748 -4.770 1.00 90.31 83 GLN A CA 1
ATOM 649 C C . GLN A 1 83 ? -8.371 -11.138 -5.201 1.00 90.31 83 GLN A C 1
ATOM 651 O O . GLN A 1 83 ? -7.162 -11.314 -5.356 1.00 90.31 83 GLN A O 1
ATOM 656 N N . PRO A 1 84 ? -9.280 -12.084 -5.495 1.00 83.62 84 PRO A N 1
ATOM 657 C CA . PRO A 1 84 ? -8.918 -13.385 -6.063 1.00 83.62 84 PRO A CA 1
ATOM 658 C C . PRO A 1 84 ? -8.183 -13.282 -7.403 1.00 83.62 84 PRO A C 1
ATOM 660 O O . PRO A 1 84 ? -7.389 -14.149 -7.730 1.00 83.62 84 PRO A O 1
ATOM 663 N N . ALA A 1 85 ? -8.374 -12.190 -8.155 1.00 84.75 85 ALA A N 1
ATOM 664 C CA . ALA A 1 85 ? -7.740 -11.984 -9.460 1.00 84.75 85 ALA A CA 1
ATOM 665 C C . ALA A 1 85 ? -6.200 -12.134 -9.434 1.00 84.75 85 ALA A C 1
ATOM 667 O O . ALA A 1 85 ? -5.596 -12.474 -10.447 1.00 84.75 85 ALA A O 1
ATOM 668 N N . TRP A 1 86 ? -5.558 -11.945 -8.273 1.00 84.12 86 TRP A N 1
ATOM 669 C CA . TRP A 1 86 ? -4.122 -12.182 -8.087 1.00 84.12 86 TRP A CA 1
ATOM 670 C C . TRP A 1 86 ? -3.694 -13.655 -8.183 1.00 84.12 86 TRP A C 1
ATOM 672 O O . TRP A 1 86 ? -2.503 -13.910 -8.331 1.00 84.12 86 TRP A O 1
ATOM 682 N N . GLU A 1 87 ? -4.615 -14.618 -8.092 1.00 76.88 87 GLU A N 1
ATOM 683 C CA . GLU A 1 87 ? -4.319 -16.058 -8.149 1.00 76.88 87 GLU A CA 1
ATOM 684 C C . GLU A 1 87 ? -3.716 -16.493 -9.490 1.00 76.88 87 GLU A C 1
ATOM 686 O O . GLU A 1 87 ? -2.902 -17.414 -9.516 1.00 76.88 87 GLU A O 1
ATOM 691 N N . GLY A 1 88 ? -4.060 -15.802 -10.584 1.00 69.94 88 GLY A N 1
ATOM 692 C CA . GLY A 1 88 ? -3.525 -16.075 -11.921 1.00 69.94 88 GLY A CA 1
ATOM 693 C C . GLY A 1 88 ? -2.086 -15.593 -12.148 1.00 69.94 88 GLY A C 1
ATOM 694 O O . GLY A 1 88 ? -1.463 -15.984 -13.133 1.00 69.94 88 GLY A O 1
ATOM 695 N N . CYS A 1 89 ? -1.533 -14.767 -11.255 1.00 69.44 89 CYS A N 1
ATOM 696 C CA . CYS A 1 89 ? -0.146 -14.311 -11.343 1.00 69.44 89 CYS A CA 1
ATOM 697 C C . CYS A 1 89 ? 0.769 -15.277 -10.573 1.00 69.44 89 CYS A C 1
ATOM 699 O O . CYS A 1 89 ? 0.568 -15.529 -9.382 1.00 69.44 89 CYS A O 1
ATOM 701 N N . LYS A 1 90 ? 1.813 -15.799 -11.236 1.00 55.78 90 LYS A N 1
ATOM 702 C CA . LYS A 1 90 ? 2.755 -16.782 -10.659 1.00 55.78 90 LYS A CA 1
ATOM 703 C C . LYS A 1 90 ? 3.551 -16.230 -9.459 1.00 55.78 90 LYS A C 1
ATOM 705 O O . LYS A 1 90 ? 4.068 -16.995 -8.646 1.00 55.78 90 LYS A O 1
ATOM 710 N N . SER A 1 91 ? 3.605 -14.910 -9.294 1.00 55.66 91 SER A N 1
ATOM 711 C CA . SER A 1 91 ? 4.312 -14.182 -8.235 1.00 55.66 91 SER A CA 1
ATOM 712 C C . SER A 1 91 ? 3.487 -14.034 -6.936 1.00 55.66 91 SER A C 1
ATOM 714 O O . SER A 1 91 ? 3.062 -12.946 -6.548 1.00 55.66 91 SER A O 1
ATOM 716 N N . ARG A 1 92 ? 3.253 -15.137 -6.204 1.00 56.19 92 ARG A N 1
ATOM 717 C CA . ARG A 1 92 ? 2.438 -15.144 -4.957 1.00 56.19 92 ARG A CA 1
ATOM 718 C C . ARG A 1 92 ? 3.189 -14.734 -3.670 1.00 56.19 92 ARG A C 1
ATOM 720 O O . ARG A 1 92 ? 2.611 -14.788 -2.585 1.00 56.19 92 ARG A O 1
ATOM 727 N N . GLY A 1 93 ? 4.462 -14.337 -3.753 1.00 59.88 93 GLY A N 1
ATOM 728 C CA . GLY A 1 93 ? 5.343 -14.144 -2.590 1.00 59.88 93 GLY A CA 1
ATOM 729 C C . GLY A 1 93 ? 5.556 -12.693 -2.138 1.00 59.88 93 GLY A C 1
ATOM 730 O O . GLY A 1 93 ? 5.485 -11.753 -2.924 1.00 59.88 93 GLY A O 1
ATOM 731 N N . SER A 1 94 ? 5.914 -12.512 -0.861 1.00 58.38 94 SER A N 1
ATOM 732 C CA . SER A 1 94 ? 6.357 -11.223 -0.297 1.00 58.38 94 SER A CA 1
ATOM 733 C C . SER A 1 94 ? 7.680 -10.715 -0.883 1.00 58.38 94 SER A C 1
ATOM 735 O O . SER A 1 94 ? 7.988 -9.536 -0.729 1.00 58.38 94 SER A O 1
ATOM 737 N N . SER A 1 95 ? 8.437 -11.576 -1.569 1.00 69.44 95 SER A N 1
ATOM 738 C CA . SER A 1 95 ? 9.664 -11.240 -2.301 1.00 69.44 95 SER A CA 1
ATOM 739 C C . SER A 1 95 ? 9.441 -10.304 -3.494 1.00 69.44 95 SER A C 1
ATOM 741 O O . SER A 1 95 ? 10.409 -9.789 -4.032 1.00 69.44 95 SER A O 1
ATOM 743 N N . TRP A 1 96 ? 8.189 -10.043 -3.878 1.00 79.38 96 TRP A N 1
ATOM 744 C CA . TRP A 1 96 ? 7.818 -9.153 -4.989 1.00 79.38 96 TRP A CA 1
ATOM 745 C C . TRP A 1 96 ? 7.268 -7.809 -4.511 1.00 79.38 96 TRP A C 1
ATOM 747 O O . TRP A 1 96 ? 7.037 -6.898 -5.302 1.00 79.38 96 TRP A O 1
ATOM 757 N N . ASP A 1 97 ? 7.027 -7.672 -3.208 1.00 91.81 97 ASP A N 1
ATOM 758 C CA . ASP A 1 97 ? 6.435 -6.466 -2.654 1.00 91.81 97 ASP A CA 1
ATOM 759 C C . ASP A 1 97 ? 7.540 -5.563 -2.096 1.00 91.81 97 ASP A C 1
ATOM 761 O O . ASP A 1 97 ? 8.199 -5.901 -1.112 1.00 91.81 97 ASP A O 1
ATOM 765 N N . PHE A 1 98 ? 7.687 -4.376 -2.675 1.00 94.25 98 PHE A N 1
ATOM 766 C CA . PHE A 1 98 ? 8.326 -3.249 -2.013 1.00 94.25 98 PHE A CA 1
ATOM 767 C C . PHE A 1 98 ? 7.299 -2.556 -1.116 1.00 94.25 98 PHE A C 1
ATOM 769 O O . PHE A 1 98 ? 6.243 -2.106 -1.572 1.00 94.25 98 PHE A O 1
ATOM 776 N N . ILE A 1 99 ? 7.583 -2.476 0.184 1.00 95.06 99 ILE A N 1
ATOM 777 C CA . ILE A 1 99 ? 6.673 -1.845 1.150 1.00 95.06 99 ILE A CA 1
ATOM 778 C C . ILE A 1 99 ? 7.342 -0.632 1.768 1.00 95.06 99 ILE A C 1
ATOM 780 O O . ILE A 1 99 ? 8.347 -0.758 2.468 1.00 95.06 99 ILE A O 1
ATOM 784 N N . CYS A 1 100 ? 6.727 0.536 1.616 1.00 96.00 100 CYS A N 1
ATOM 785 C CA . CYS A 1 100 ? 7.231 1.750 2.235 1.00 96.00 100 CYS A CA 1
ATOM 786 C C . CYS A 1 100 ? 6.137 2.577 2.912 1.00 96.00 100 CYS A C 1
ATOM 788 O O . CYS A 1 100 ? 4.959 2.502 2.567 1.00 96.00 100 CYS A O 1
ATOM 790 N N . ASP A 1 101 ? 6.521 3.358 3.918 1.00 96.12 101 ASP A N 1
ATOM 791 C CA . ASP A 1 101 ? 5.649 4.350 4.542 1.00 96.12 101 ASP A CA 1
ATOM 792 C C . ASP A 1 101 ? 6.089 5.750 4.083 1.00 96.12 101 ASP A C 1
ATOM 794 O O . ASP A 1 101 ? 7.233 6.124 4.307 1.00 96.12 101 ASP A O 1
ATOM 798 N N . TYR A 1 102 ? 5.209 6.562 3.484 1.00 95.56 102 TYR A N 1
ATOM 799 C CA . TYR A 1 102 ? 5.614 7.844 2.863 1.00 95.56 102 TYR A CA 1
ATOM 800 C C . TYR A 1 102 ? 6.328 8.835 3.795 1.00 95.56 102 TYR A C 1
ATOM 802 O O . TYR A 1 102 ? 7.033 9.729 3.321 1.00 95.56 102 TYR A O 1
ATOM 810 N N . CYS A 1 103 ? 6.159 8.713 5.110 1.00 94.75 103 CYS A N 1
ATOM 811 C CA . CYS A 1 103 ? 6.820 9.589 6.069 1.00 94.75 103 CYS A CA 1
ATOM 812 C C . CYS A 1 103 ? 8.349 9.417 6.073 1.00 94.75 103 CYS A C 1
ATOM 814 O O . CYS A 1 103 ? 9.059 10.397 6.273 1.00 94.75 103 CYS A O 1
ATOM 816 N N . VAL A 1 104 ? 8.875 8.234 5.716 1.00 94.62 104 VAL A N 1
ATOM 817 C CA . VAL A 1 104 ? 10.332 8.013 5.571 1.00 94.62 104 VAL A CA 1
ATOM 818 C C . VAL A 1 104 ? 10.933 8.834 4.422 1.00 94.62 104 VAL A C 1
ATOM 820 O O . VAL A 1 104 ? 12.140 9.049 4.360 1.00 94.62 104 VAL A O 1
ATOM 823 N N . PHE A 1 105 ? 10.079 9.338 3.528 1.00 94.81 105 PHE A N 1
ATOM 824 C CA . PHE A 1 105 ? 10.435 10.219 2.420 1.00 94.81 105 PHE A CA 1
ATOM 825 C C . PHE A 1 105 ? 10.120 11.698 2.699 1.00 94.81 105 PHE A C 1
ATOM 827 O O . PHE A 1 105 ? 10.157 12.507 1.772 1.00 94.81 105 PHE A O 1
ATOM 834 N N . GLY A 1 106 ? 9.839 12.062 3.957 1.00 92.75 106 GLY A N 1
ATOM 835 C CA . GLY A 1 106 ? 9.690 13.451 4.405 1.00 92.75 106 GLY A CA 1
ATOM 836 C C . GLY A 1 106 ? 8.259 13.994 4.422 1.00 92.75 106 GLY A C 1
ATOM 837 O O . GLY A 1 106 ? 8.072 15.198 4.557 1.00 92.75 106 GLY A O 1
ATOM 838 N N . THR A 1 107 ? 7.235 13.148 4.281 1.00 94.38 107 THR A N 1
ATOM 839 C CA . THR A 1 107 ? 5.844 13.610 4.458 1.00 94.38 107 THR A CA 1
ATOM 840 C C . THR A 1 107 ? 5.447 13.674 5.930 1.00 94.38 107 THR A C 1
ATOM 842 O O . THR A 1 107 ? 5.861 12.846 6.736 1.00 94.38 107 THR A O 1
ATOM 845 N N . ALA A 1 108 ? 4.576 14.625 6.276 1.00 93.06 108 ALA A N 1
ATOM 846 C CA . ALA A 1 108 ? 4.068 14.797 7.640 1.00 93.06 108 ALA A CA 1
ATOM 847 C C . ALA A 1 108 ? 3.044 13.722 8.060 1.00 93.06 108 ALA A C 1
ATOM 849 O O . ALA A 1 108 ? 2.570 13.712 9.196 1.00 93.06 108 ALA A O 1
ATOM 850 N N . TRP A 1 109 ? 2.655 12.825 7.154 1.00 92.44 109 TRP A N 1
ATOM 851 C CA . TRP A 1 109 ? 1.675 11.771 7.390 1.00 92.44 109 TRP A CA 1
ATOM 852 C C . TRP A 1 109 ? 2.258 10.399 7.089 1.00 92.44 109 TRP A C 1
ATOM 854 O O . TRP A 1 109 ? 3.092 10.218 6.206 1.00 92.44 109 TRP A O 1
ATOM 864 N N . LYS A 1 110 ? 1.729 9.383 7.765 1.00 93.50 110 LYS A N 1
ATOM 865 C CA . LYS A 1 110 ? 2.018 7.997 7.415 1.00 93.50 110 LYS A CA 1
ATOM 866 C C . LYS A 1 110 ? 1.036 7.522 6.354 1.00 93.50 110 LYS A C 1
ATOM 868 O O . LYS A 1 110 ? -0.139 7.315 6.650 1.00 93.50 110 LYS A O 1
ATOM 873 N N . LYS A 1 111 ? 1.527 7.274 5.141 1.00 92.94 111 LYS A N 1
ATOM 874 C CA . LYS A 1 111 ? 0.796 6.527 4.110 1.00 92.94 111 LYS A CA 1
ATOM 875 C C . LYS A 1 111 ? 1.559 5.236 3.813 1.00 92.94 111 LYS A C 1
ATOM 877 O O . LYS A 1 111 ? 2.556 5.288 3.098 1.00 92.94 111 LYS A O 1
ATOM 882 N N . PRO A 1 112 ? 1.157 4.107 4.421 1.00 94.62 112 PRO A N 1
ATOM 883 C CA . PRO A 1 112 ? 1.710 2.806 4.085 1.00 94.62 112 PRO A CA 1
ATOM 884 C C . PRO A 1 112 ? 1.290 2.431 2.670 1.00 94.62 112 PRO A C 1
ATOM 886 O O . PRO A 1 112 ? 0.092 2.359 2.382 1.00 94.62 112 PRO A O 1
ATOM 889 N N . THR A 1 113 ? 2.263 2.146 1.823 1.00 95.25 113 THR A N 1
ATOM 890 C CA . THR A 1 113 ? 2.073 1.849 0.410 1.00 95.25 113 THR A CA 1
ATOM 891 C C . THR A 1 113 ? 2.786 0.552 0.056 1.00 95.25 113 THR A C 1
ATOM 893 O O . THR A 1 113 ? 3.870 0.261 0.565 1.00 95.25 113 THR A O 1
ATOM 896 N N . ARG A 1 114 ? 2.141 -0.251 -0.791 1.00 95.00 114 ARG A N 1
ATOM 897 C CA . ARG A 1 114 ? 2.716 -1.458 -1.371 1.00 95.00 114 ARG A CA 1
ATOM 898 C C . ARG A 1 114 ? 2.913 -1.233 -2.862 1.00 9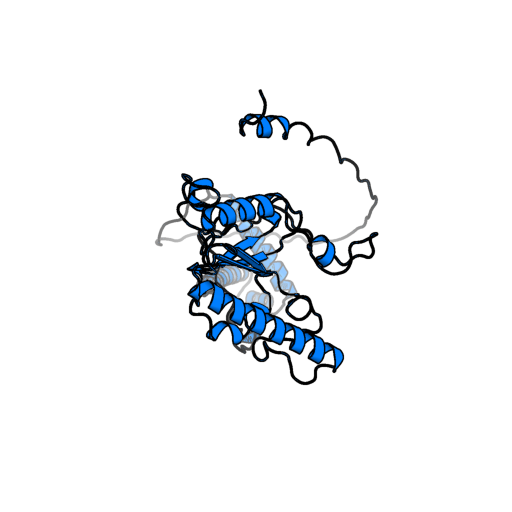5.00 114 ARG A C 1
ATOM 900 O O . ARG A 1 114 ? 1.999 -0.779 -3.546 1.00 95.00 114 ARG A O 1
ATOM 907 N N . PHE A 1 115 ? 4.087 -1.607 -3.336 1.00 94.81 115 PHE A N 1
ATOM 908 C CA . PHE A 1 115 ? 4.435 -1.691 -4.740 1.00 94.81 115 PHE A CA 1
ATOM 909 C C . PHE A 1 115 ? 4.736 -3.153 -5.049 1.00 94.81 115 PHE A C 1
ATOM 911 O O . PHE A 1 115 ? 5.661 -3.717 -4.474 1.00 94.81 115 PHE A O 1
ATOM 918 N N . ARG A 1 116 ? 3.954 -3.776 -5.925 1.00 93.00 116 ARG A N 1
ATOM 919 C CA . ARG A 1 116 ? 4.240 -5.118 -6.429 1.00 93.00 116 ARG A CA 1
ATOM 920 C C . ARG A 1 116 ? 5.050 -5.011 -7.707 1.00 93.00 116 ARG A C 1
ATOM 922 O O . ARG A 1 116 ? 4.607 -4.339 -8.634 1.00 93.00 116 ARG A O 1
ATOM 929 N N . THR A 1 117 ? 6.205 -5.657 -7.750 1.00 92.50 117 THR A N 1
ATOM 930 C CA . THR A 1 117 ? 7.168 -5.533 -8.843 1.00 92.50 117 THR A CA 1
ATOM 931 C C . THR A 1 117 ? 7.958 -6.821 -9.047 1.00 92.50 117 THR A C 1
ATOM 933 O O . THR A 1 117 ? 8.139 -7.589 -8.106 1.00 92.50 117 THR A O 1
ATOM 936 N N . ASN A 1 118 ? 8.423 -7.036 -10.276 1.00 90.19 118 ASN A N 1
ATOM 937 C CA . ASN A 1 118 ? 9.407 -8.056 -10.646 1.00 90.19 118 ASN A CA 1
ATOM 938 C C . ASN A 1 118 ? 10.845 -7.508 -10.719 1.00 90.19 118 ASN A C 1
ATOM 940 O O . ASN A 1 118 ? 11.751 -8.234 -11.115 1.00 90.19 118 ASN A O 1
ATOM 944 N N . GLY A 1 119 ? 11.038 -6.231 -10.377 1.00 90.62 119 GLY A N 1
ATOM 945 C CA . GLY A 1 119 ? 12.326 -5.546 -10.381 1.00 90.62 119 GLY A CA 1
ATOM 946 C C . GLY A 1 119 ? 13.053 -5.594 -9.037 1.00 90.62 119 GLY A C 1
ATOM 947 O O . GLY A 1 119 ? 12.584 -6.188 -8.060 1.00 90.62 119 GLY A O 1
ATOM 948 N N . GLN A 1 120 ? 14.192 -4.907 -8.958 1.00 91.25 120 GLN A N 1
ATOM 949 C CA . GLN A 1 120 ? 15.120 -4.988 -7.823 1.00 91.25 120 GLN A CA 1
ATOM 950 C C . GLN A 1 120 ? 14.535 -4.537 -6.477 1.00 91.25 120 GLN A C 1
ATOM 952 O O . GLN A 1 120 ? 15.028 -4.932 -5.423 1.00 91.25 120 GLN A O 1
ATOM 957 N N . LEU A 1 121 ? 13.483 -3.710 -6.477 1.00 92.19 121 LEU A N 1
ATOM 958 C CA . LEU A 1 121 ? 12.821 -3.260 -5.247 1.00 92.19 121 LEU A CA 1
ATOM 959 C C . LEU A 1 121 ? 12.020 -4.377 -4.553 1.00 92.19 121 LEU A C 1
ATOM 961 O O . LEU A 1 121 ? 11.668 -4.226 -3.378 1.00 92.19 121 LEU A O 1
ATOM 965 N N . GLY A 1 122 ? 11.732 -5.481 -5.249 1.00 91.69 122 GLY A N 1
ATOM 966 C CA . GLY A 1 122 ? 11.001 -6.622 -4.706 1.00 91.69 122 GLY A CA 1
ATOM 967 C C . GLY A 1 122 ? 11.584 -7.118 -3.379 1.00 91.69 122 GLY A C 1
ATOM 968 O O . GLY A 1 122 ? 12.793 -7.255 -3.211 1.00 91.69 122 GLY A O 1
ATOM 969 N N . GLY A 1 123 ? 10.715 -7.338 -2.388 1.00 89.19 123 GLY A N 1
ATOM 970 C CA . GLY A 1 123 ? 11.096 -7.877 -1.079 1.00 89.19 123 GLY A CA 1
ATOM 971 C C . GLY A 1 123 ? 11.721 -6.861 -0.119 1.00 89.19 123 GLY A C 1
ATOM 972 O O . GLY A 1 123 ? 11.876 -7.160 1.070 1.00 89.19 123 GLY A O 1
ATOM 973 N N . GLN A 1 124 ? 12.031 -5.648 -0.582 1.00 91.56 124 GLN A N 1
ATOM 974 C CA . GLN A 1 124 ? 12.615 -4.598 0.247 1.00 91.56 124 GLN A CA 1
ATOM 975 C C . GLN A 1 124 ? 11.549 -3.840 1.050 1.00 91.56 124 GLN A C 1
ATOM 977 O O . GLN A 1 124 ? 10.379 -3.737 0.659 1.00 91.56 124 GLN A O 1
ATOM 982 N N . ARG A 1 125 ? 11.934 -3.266 2.199 1.00 92.38 125 ARG A N 1
ATOM 983 C CA . ARG A 1 125 ? 11.026 -2.446 3.014 1.00 92.38 125 ARG 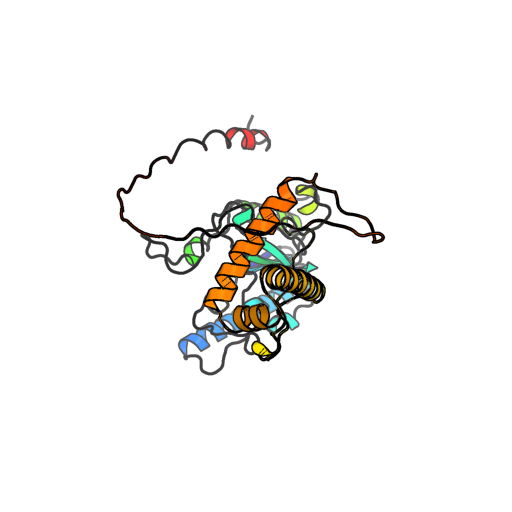A CA 1
ATOM 984 C C . ARG A 1 125 ? 11.686 -1.196 3.575 1.00 92.38 125 ARG A C 1
ATOM 986 O O . ARG A 1 125 ? 12.807 -1.229 4.070 1.00 92.38 125 ARG A O 1
ATOM 993 N N . MET A 1 126 ? 10.918 -0.109 3.582 1.00 93.00 126 MET A N 1
ATOM 994 C CA . MET A 1 126 ? 11.265 1.161 4.224 1.00 93.00 126 MET A CA 1
ATOM 995 C C . MET A 1 126 ? 10.115 1.607 5.124 1.00 93.00 126 MET A C 1
ATOM 997 O O . MET A 1 126 ? 9.203 2.325 4.700 1.00 93.00 126 MET A O 1
ATOM 1001 N N . ARG A 1 127 ? 10.104 1.122 6.366 1.00 93.38 127 ARG A N 1
ATOM 1002 C CA . ARG A 1 127 ? 9.015 1.372 7.313 1.00 93.38 127 ARG A CA 1
ATOM 1003 C C . ARG A 1 127 ? 9.349 2.532 8.238 1.00 93.38 127 ARG A C 1
ATOM 1005 O O . ARG A 1 127 ? 10.499 2.834 8.523 1.00 93.38 127 ARG A O 1
ATOM 1012 N N . CYS A 1 128 ? 8.299 3.188 8.708 1.00 92.25 128 CYS A N 1
ATOM 1013 C CA . CYS A 1 128 ? 8.401 4.238 9.706 1.00 92.25 128 CYS A CA 1
ATOM 1014 C C . CYS A 1 128 ? 8.932 3.677 11.035 1.00 92.25 128 CYS A C 1
ATOM 1016 O O . CYS A 1 128 ? 8.280 2.800 11.610 1.00 92.25 128 CYS A O 1
ATOM 1018 N N . SER A 1 129 ? 10.021 4.263 11.543 1.00 87.62 129 SER A N 1
ATOM 1019 C CA . SER A 1 129 ? 10.607 4.036 12.879 1.00 87.62 129 SER A CA 1
ATOM 1020 C C . SER A 1 129 ? 9.685 4.445 14.035 1.00 87.62 129 SER A C 1
ATOM 1022 O O . SER A 1 129 ? 9.861 3.984 15.157 1.00 87.62 129 SER A O 1
ATOM 1024 N N . ARG A 1 130 ? 8.661 5.266 13.754 1.00 87.00 130 ARG A N 1
ATOM 1025 C CA . ARG A 1 130 ? 7.695 5.833 14.718 1.00 87.00 130 ARG A CA 1
ATOM 1026 C C . ARG A 1 130 ? 8.308 6.794 15.745 1.00 87.00 130 ARG A C 1
ATOM 1028 O O . ARG A 1 130 ? 7.712 7.018 16.791 1.00 87.00 130 ARG A O 1
ATOM 1035 N N . ASP A 1 131 ? 9.440 7.400 15.412 1.00 87.12 131 ASP A N 1
ATOM 1036 C CA . 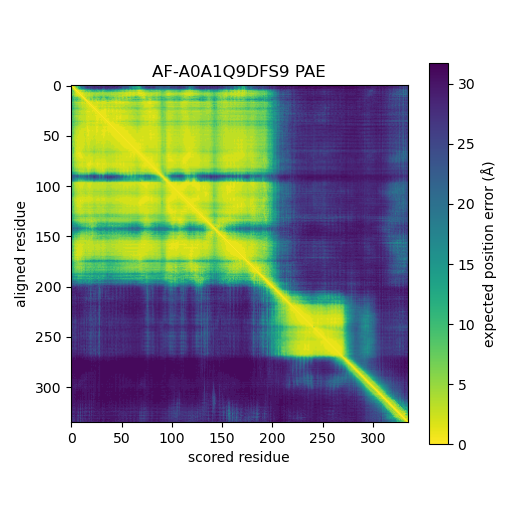ASP A 1 131 ? 10.116 8.448 16.194 1.00 87.12 131 ASP A CA 1
ATOM 1037 C C . ASP A 1 131 ? 9.534 9.863 15.984 1.00 87.12 131 ASP A C 1
ATOM 1039 O O . ASP A 1 131 ? 10.004 10.829 16.579 1.00 87.12 131 ASP A O 1
ATOM 1043 N N . HIS A 1 132 ? 8.495 10.002 15.157 1.00 90.38 132 HIS A N 1
ATOM 1044 C CA . HIS A 1 132 ? 7.835 11.270 14.851 1.00 90.38 132 HIS A CA 1
ATOM 1045 C C . HIS A 1 132 ? 6.308 11.154 14.884 1.00 90.38 132 HIS A C 1
ATOM 1047 O O . HIS A 1 132 ? 5.716 10.073 14.782 1.00 90.38 132 HIS A O 1
ATOM 1053 N N . ARG A 1 133 ? 5.645 12.309 15.007 1.00 91.75 133 ARG A N 1
ATOM 1054 C CA . ARG A 1 133 ? 4.183 12.417 15.014 1.00 91.75 133 ARG A CA 1
ATOM 1055 C C . ARG A 1 133 ? 3.642 12.512 13.589 1.00 91.75 133 ARG A C 1
ATOM 1057 O O . ARG A 1 133 ? 4.119 13.312 12.792 1.00 91.75 133 ARG A O 1
ATOM 1064 N N . HIS A 1 134 ? 2.595 11.743 13.296 1.00 93.31 134 HIS A N 1
ATOM 1065 C CA . HIS A 1 134 ? 1.919 11.778 11.999 1.00 93.31 134 HIS A CA 1
ATOM 1066 C C . HIS A 1 134 ? 0.638 12.612 12.041 1.00 93.31 134 HIS A C 1
ATOM 1068 O O . HIS A 1 134 ? -0.167 12.486 12.966 1.00 93.31 134 HIS A O 1
ATOM 1074 N N . LEU A 1 135 ? 0.398 13.376 10.977 1.00 88.75 135 LEU A N 1
ATOM 1075 C CA . LEU A 1 135 ? -0.912 13.939 10.671 1.00 88.75 135 LEU A CA 1
ATOM 1076 C C . LEU A 1 135 ? -1.876 12.824 10.241 1.00 88.75 135 LEU A C 1
ATOM 1078 O O . LEU A 1 135 ? -1.537 11.963 9.422 1.00 88.75 135 LEU A O 1
ATOM 1082 N N . ALA A 1 136 ? -3.089 12.835 10.795 1.00 85.06 136 ALA A N 1
ATOM 1083 C CA . ALA A 1 136 ? -4.115 11.854 10.470 1.00 85.06 136 ALA A CA 1
ATOM 1084 C C . ALA A 1 136 ? -4.741 12.146 9.097 1.00 85.06 136 ALA A C 1
ATOM 1086 O O . ALA A 1 136 ? -5.296 13.216 8.864 1.00 85.06 136 ALA A O 1
ATOM 1087 N N . LEU A 1 137 ? -4.718 11.158 8.199 1.00 82.25 137 LEU A N 1
ATOM 1088 C CA . LEU A 1 137 ? -5.334 11.245 6.869 1.00 82.25 137 LEU A CA 1
ATOM 1089 C C . LEU A 1 137 ? -6.822 10.867 6.901 1.00 82.25 137 LEU A C 1
ATOM 1091 O O . LEU A 1 137 ? -7.253 9.932 6.223 1.00 82.25 137 LEU A O 1
ATOM 1095 N N . ARG A 1 138 ? -7.616 11.555 7.727 1.00 77.12 138 ARG A N 1
ATOM 1096 C CA . ARG A 1 138 ? -9.070 11.350 7.831 1.00 77.12 138 ARG A CA 1
ATOM 1097 C C . ARG A 1 138 ? -9.814 12.676 7.765 1.00 77.12 138 ARG A C 1
ATOM 1099 O O . ARG A 1 138 ? -9.312 13.696 8.217 1.00 77.12 138 ARG A O 1
ATOM 1106 N N . GLY A 1 139 ? -11.029 12.634 7.223 1.00 78.69 139 GLY A N 1
ATOM 1107 C CA . GLY A 1 139 ? -11.897 13.804 7.128 1.00 78.69 139 GLY A CA 1
ATOM 1108 C C . GLY A 1 139 ? -11.386 14.858 6.146 1.00 78.69 139 GLY A C 1
ATOM 1109 O O . GLY A 1 139 ? -10.731 14.542 5.146 1.00 78.69 139 GLY A O 1
ATOM 1110 N N . ARG A 1 140 ? -11.732 16.116 6.421 1.00 77.88 140 ARG A N 1
ATOM 1111 C CA . ARG A 1 140 ? -11.321 17.288 5.642 1.00 77.88 140 ARG A CA 1
ATOM 1112 C C . ARG A 1 140 ? -10.198 18.034 6.350 1.00 77.88 140 ARG A C 1
ATOM 1114 O O . ARG A 1 140 ? -10.143 18.070 7.574 1.00 77.88 140 ARG A O 1
ATOM 1121 N N . VAL A 1 141 ? -9.324 18.652 5.566 1.00 76.06 141 VAL A N 1
ATOM 1122 C CA . VAL A 1 141 ? -8.311 19.575 6.076 1.00 76.06 141 VAL A CA 1
ATOM 1123 C C . VAL A 1 141 ? -9.009 20.872 6.485 1.00 76.06 141 VAL A C 1
ATOM 1125 O O . VAL A 1 141 ? -9.683 21.500 5.661 1.00 76.06 141 VAL A O 1
ATOM 1128 N N . ALA A 1 142 ? -8.854 21.262 7.752 1.00 69.25 142 ALA A N 1
ATOM 1129 C CA . ALA A 1 142 ? -9.412 22.501 8.286 1.00 69.25 142 ALA A CA 1
ATOM 1130 C C . ALA A 1 142 ? -8.972 23.707 7.435 1.00 69.25 142 ALA A C 1
ATOM 1132 O O . ALA A 1 142 ? -7.810 23.806 7.041 1.00 69.25 142 ALA A O 1
ATOM 1133 N N . GLY A 1 143 ? -9.919 24.585 7.097 1.00 75.06 143 GLY A N 1
ATOM 1134 C CA . GLY A 1 143 ? -9.666 25.797 6.310 1.00 75.06 143 GLY A CA 1
ATOM 1135 C C . GLY A 1 143 ? -9.400 25.598 4.811 1.00 75.06 143 GLY A C 1
ATOM 1136 O O . GLY A 1 143 ? -9.271 26.587 4.103 1.00 75.06 143 GLY A O 1
ATOM 1137 N N . LYS A 1 144 ? -9.328 24.358 4.296 1.00 71.25 144 LYS A N 1
ATOM 1138 C CA . LYS A 1 144 ? -9.063 24.095 2.862 1.00 71.25 144 LYS A CA 1
ATOM 1139 C C . LYS A 1 144 ? -10.187 23.368 2.125 1.00 71.25 144 LYS A C 1
ATOM 1141 O O . LYS A 1 144 ? -10.108 23.229 0.912 1.00 71.25 144 LYS A O 1
ATOM 1146 N N . GLY A 1 145 ? -11.187 22.824 2.824 1.00 72.94 145 GLY A N 1
ATOM 1147 C CA . GLY A 1 145 ? -12.328 22.105 2.220 1.00 72.94 145 GLY A CA 1
ATOM 1148 C C . GLY A 1 145 ? -11.991 20.774 1.519 1.00 72.94 145 GLY A C 1
ATOM 1149 O O . GLY A 1 145 ? -12.888 20.006 1.171 1.00 72.94 145 GLY A O 1
ATOM 1150 N N . ILE A 1 146 ? -10.707 20.460 1.354 1.00 77.94 146 ILE A N 1
ATOM 1151 C CA . ILE A 1 146 ? -10.191 19.281 0.657 1.00 77.94 146 ILE A CA 1
ATOM 1152 C C . ILE A 1 146 ? -10.117 18.082 1.616 1.00 77.94 146 ILE A C 1
ATOM 1154 O O . ILE A 1 146 ? -9.834 18.242 2.806 1.00 77.94 146 ILE A O 1
ATOM 1158 N N . SER A 1 147 ? -10.352 16.860 1.122 1.00 78.19 147 SER A N 1
ATOM 1159 C CA . SER A 1 147 ? -10.164 15.652 1.934 1.00 78.19 147 SER A CA 1
ATOM 1160 C C . SER A 1 147 ? -8.690 15.473 2.314 1.00 78.19 147 SER A C 1
ATOM 1162 O O . SER A 1 147 ? -7.794 15.649 1.490 1.00 78.19 147 SER A O 1
ATOM 1164 N N . ALA A 1 148 ? -8.409 15.055 3.549 1.00 76.88 148 ALA A N 1
ATOM 1165 C CA . ALA A 1 148 ? -7.036 14.788 3.987 1.00 76.88 148 ALA A CA 1
ATOM 1166 C C . ALA A 1 148 ? -6.346 13.722 3.110 1.00 76.88 148 ALA A C 1
ATOM 1168 O O . ALA A 1 148 ? -5.137 13.750 2.912 1.00 76.88 148 ALA A O 1
ATOM 1169 N N . THR A 1 149 ? -7.120 12.818 2.506 1.00 76.31 149 THR A N 1
ATOM 1170 C CA . THR A 1 149 ? -6.627 11.830 1.538 1.00 76.31 149 THR A CA 1
ATOM 1171 C C . THR A 1 149 ? -6.124 12.443 0.232 1.00 76.31 149 THR A C 1
ATOM 1173 O O . THR A 1 149 ? -5.186 11.901 -0.345 1.00 76.31 149 THR A O 1
ATOM 1176 N N . LYS A 1 150 ? -6.696 13.567 -0.218 1.00 80.75 150 LYS A N 1
ATOM 1177 C CA . LYS A 1 150 ? -6.247 14.289 -1.417 1.00 80.75 150 LYS A CA 1
ATOM 1178 C C . LYS A 1 150 ? -4.902 14.977 -1.172 1.00 80.75 150 LYS A C 1
ATOM 1180 O O . LYS A 1 150 ? -4.053 14.970 -2.050 1.00 80.75 150 LYS A O 1
ATOM 1185 N N . LEU A 1 151 ? -4.655 15.471 0.047 1.00 81.69 151 LEU A N 1
ATOM 1186 C CA . LEU A 1 151 ? -3.336 15.993 0.439 1.00 81.69 151 LEU A CA 1
ATOM 1187 C C . LEU A 1 151 ? -2.231 14.928 0.304 1.00 81.69 151 LEU A C 1
ATOM 1189 O O . LEU A 1 151 ? -1.098 15.248 -0.036 1.00 81.69 151 LEU A O 1
ATOM 1193 N N . ALA A 1 152 ? -2.579 13.663 0.546 1.00 84.81 152 ALA A N 1
ATOM 1194 C CA . ALA A 1 152 ? -1.678 12.517 0.469 1.00 84.81 152 ALA A CA 1
ATOM 1195 C C . ALA A 1 152 ? -1.710 11.780 -0.882 1.00 84.81 152 ALA A C 1
ATOM 1197 O O . ALA A 1 152 ? -1.191 10.664 -0.985 1.00 84.81 152 ALA A O 1
ATOM 1198 N N . GLU A 1 153 ? -2.354 12.352 -1.900 1.00 84.56 153 GLU A N 1
ATOM 1199 C CA . GLU A 1 153 ? -2.355 11.831 -3.266 1.00 84.56 153 GLU A CA 1
ATOM 1200 C C . GLU A 1 153 ? -0.964 11.865 -3.919 1.00 84.56 153 GLU A C 1
ATOM 1202 O O . GLU A 1 153 ? -0.550 10.801 -4.387 1.00 84.56 153 GLU A O 1
ATOM 1207 N N . PRO A 1 154 ? -0.214 12.992 -3.925 1.00 89.12 154 PRO A N 1
ATOM 1208 C CA . PRO A 1 154 ? 1.066 13.048 -4.617 1.00 89.12 154 PRO A CA 1
ATOM 1209 C C . PRO A 1 154 ? 2.110 12.135 -3.970 1.00 89.12 154 PRO A C 1
ATOM 1211 O O . PRO A 1 154 ? 2.196 11.996 -2.744 1.00 89.12 154 PRO A O 1
ATOM 1214 N N . TYR A 1 155 ? 2.942 11.536 -4.818 1.00 92.31 155 TYR A N 1
ATOM 1215 C CA . TYR A 1 155 ? 4.118 10.797 -4.382 1.00 92.31 155 TYR A CA 1
ATOM 1216 C C . TYR A 1 155 ? 5.164 11.767 -3.801 1.00 92.31 155 TYR A C 1
ATOM 1218 O O . TYR A 1 155 ? 5.431 12.812 -4.400 1.00 92.31 155 TYR A O 1
ATOM 1226 N N . PRO A 1 156 ? 5.791 11.448 -2.653 1.00 95.31 156 PRO A N 1
ATOM 1227 C CA . PRO A 1 156 ? 6.896 12.238 -2.127 1.00 95.31 156 PRO A CA 1
ATOM 1228 C C . PRO A 1 156 ? 8.036 12.292 -3.147 1.00 95.31 156 PRO A C 1
ATOM 1230 O O . PRO A 1 156 ? 8.429 11.256 -3.679 1.00 95.31 156 PRO A O 1
ATOM 1233 N N . ARG A 1 157 ? 8.638 13.468 -3.368 1.00 94.94 157 ARG A N 1
ATOM 1234 C CA . ARG A 1 157 ? 9.720 13.644 -4.358 1.00 94.94 157 ARG A CA 1
ATOM 1235 C C . ARG A 1 157 ? 10.847 12.618 -4.197 1.00 94.94 157 ARG A C 1
ATOM 1237 O O . ARG A 1 157 ? 11.306 12.051 -5.181 1.00 94.94 157 ARG A O 1
ATOM 1244 N N . ARG A 1 158 ? 11.268 12.347 -2.956 1.00 95.12 158 ARG A N 1
ATOM 1245 C CA . ARG A 1 158 ? 12.334 11.371 -2.657 1.00 95.12 158 ARG A CA 1
ATOM 1246 C C . ARG A 1 158 ? 11.944 9.936 -3.027 1.00 95.12 158 ARG A C 1
ATOM 1248 O O . ARG A 1 158 ? 12.807 9.179 -3.452 1.00 95.12 158 ARG A O 1
ATOM 1255 N N . LEU A 1 159 ? 10.663 9.582 -2.909 1.00 95.69 159 LEU A N 1
ATOM 1256 C CA . LEU A 1 159 ? 10.156 8.293 -3.378 1.00 95.69 159 LEU A CA 1
ATOM 1257 C C . LEU A 1 159 ? 10.168 8.233 -4.909 1.00 95.69 159 LEU A C 1
ATOM 1259 O O . LEU A 1 159 ? 10.601 7.230 -5.459 1.00 95.69 159 LEU A O 1
ATOM 1263 N N . CYS A 1 160 ? 9.763 9.304 -5.599 1.00 95.50 160 CYS A N 1
ATOM 1264 C CA . CYS A 1 160 ? 9.825 9.352 -7.064 1.00 95.50 160 CYS A CA 1
ATOM 1265 C C . CYS A 1 160 ? 11.250 9.148 -7.586 1.00 95.50 160 CYS A C 1
ATOM 1267 O O . CYS A 1 160 ? 11.436 8.393 -8.531 1.00 95.50 160 CYS A O 1
ATOM 1269 N N . VAL A 1 161 ? 12.248 9.785 -6.960 1.00 94.31 161 VAL A N 1
ATOM 1270 C CA . VAL A 1 161 ? 13.664 9.612 -7.329 1.00 94.31 161 VAL A CA 1
ATOM 1271 C C . VAL A 1 161 ? 14.107 8.163 -7.131 1.00 94.31 161 VAL A C 1
ATOM 1273 O O . VAL A 1 161 ? 14.693 7.587 -8.042 1.00 94.31 161 VAL A O 1
ATOM 1276 N N . LEU A 1 162 ? 13.776 7.562 -5.982 1.00 94.56 162 LEU A N 1
ATOM 1277 C CA . LEU A 1 162 ? 14.089 6.160 -5.692 1.00 94.56 162 LEU A CA 1
ATOM 1278 C C . LEU A 1 162 ? 13.494 5.218 -6.748 1.00 94.56 162 LEU A C 1
ATOM 1280 O O . LEU A 1 162 ? 14.204 4.382 -7.300 1.00 94.56 162 LEU A O 1
ATOM 1284 N N . LEU A 1 163 ? 12.197 5.374 -7.035 1.00 94.62 163 LEU A N 1
ATOM 1285 C CA . LEU A 1 163 ? 11.498 4.566 -8.030 1.00 94.62 163 LEU A CA 1
ATOM 1286 C C . LEU A 1 163 ? 12.107 4.777 -9.418 1.00 94.62 163 LEU A C 1
ATOM 1288 O O . LEU A 1 163 ? 12.440 3.806 -10.076 1.00 94.62 163 LEU A O 1
ATOM 1292 N N . ALA A 1 164 ? 12.314 6.021 -9.851 1.00 92.69 164 ALA A 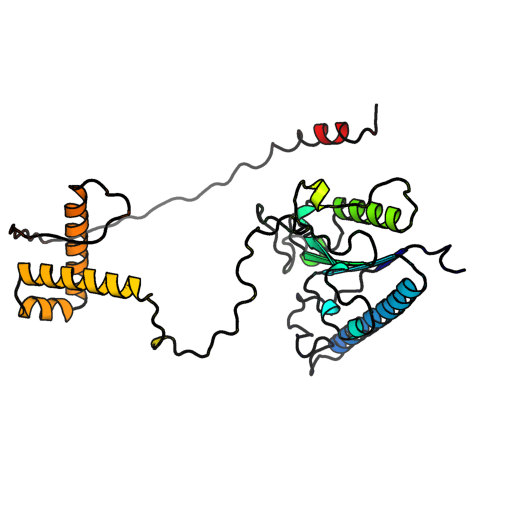N 1
ATOM 1293 C CA . ALA A 1 164 ? 12.881 6.309 -11.166 1.00 92.69 164 ALA A CA 1
ATOM 1294 C C . ALA A 1 164 ? 14.268 5.675 -11.355 1.00 92.69 164 ALA A C 1
ATOM 1296 O O . ALA A 1 164 ? 14.525 5.084 -12.399 1.00 92.69 164 ALA A O 1
ATOM 1297 N N . GLN A 1 165 ? 15.140 5.749 -10.345 1.00 92.50 165 GLN A N 1
ATOM 1298 C CA . GLN A 1 165 ? 16.475 5.150 -10.399 1.00 92.50 165 GLN A CA 1
ATOM 1299 C C . GLN A 1 165 ? 16.426 3.622 -10.460 1.00 92.50 165 GLN A C 1
ATOM 1301 O O . GLN A 1 165 ? 17.099 3.035 -11.305 1.00 92.50 165 GLN A O 1
ATOM 1306 N N . ALA A 1 166 ? 15.620 2.987 -9.603 1.00 93.25 166 ALA A N 1
ATOM 1307 C CA . ALA A 1 166 ? 15.474 1.534 -9.603 1.00 93.25 166 ALA A CA 1
ATOM 1308 C C . ALA A 1 166 ? 14.896 1.033 -10.934 1.00 93.25 166 ALA A C 1
ATOM 1310 O O . ALA A 1 166 ? 15.449 0.136 -11.557 1.00 93.25 166 ALA A O 1
ATOM 1311 N N . LEU A 1 167 ? 13.841 1.683 -11.427 1.00 91.31 167 LEU A N 1
ATOM 1312 C CA . LEU A 1 167 ? 13.194 1.303 -12.680 1.00 91.31 167 LEU A CA 1
ATOM 1313 C C . LEU A 1 167 ? 14.092 1.530 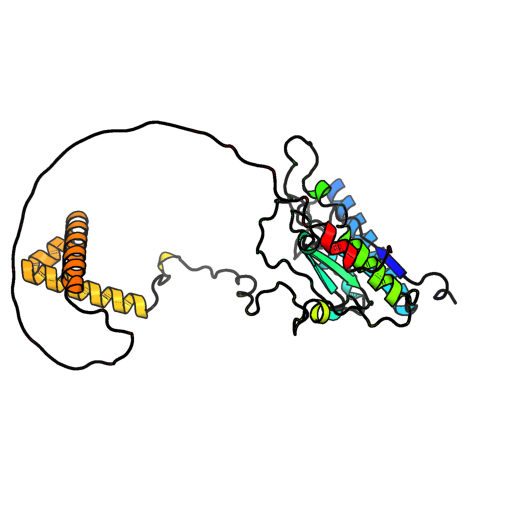-13.900 1.00 91.31 167 LEU A C 1
ATOM 1315 O O . LEU A 1 167 ? 14.070 0.727 -14.826 1.00 91.31 167 LEU A O 1
ATOM 1319 N N . ALA A 1 168 ? 14.896 2.596 -13.912 1.00 91.38 168 ALA A N 1
ATOM 1320 C CA . ALA A 1 168 ? 15.852 2.845 -14.989 1.00 91.38 168 ALA A CA 1
ATOM 1321 C C . ALA A 1 168 ? 16.992 1.813 -15.005 1.00 91.38 168 ALA A C 1
ATOM 1323 O O . ALA A 1 168 ? 17.435 1.416 -16.081 1.00 91.38 168 ALA A O 1
ATOM 1324 N N . GLN A 1 169 ? 17.452 1.355 -13.838 1.00 92.25 169 GLN A N 1
ATOM 1325 C CA . GLN A 1 169 ? 18.413 0.254 -13.749 1.00 92.25 169 GLN A CA 1
ATOM 1326 C C . GLN A 1 169 ? 17.785 -1.076 -14.181 1.00 92.25 169 GLN A C 1
ATOM 1328 O O . GLN A 1 169 ? 18.363 -1.764 -15.014 1.00 92.25 169 GLN A O 1
ATOM 1333 N N . ASP A 1 170 ? 16.580 -1.402 -13.701 1.00 90.81 170 ASP A N 1
ATOM 1334 C CA . ASP A 1 170 ? 15.872 -2.634 -14.081 1.00 90.81 170 ASP A CA 1
ATOM 1335 C C . ASP A 1 170 ? 15.573 -2.678 -15.594 1.00 90.81 170 ASP A C 1
ATOM 1337 O O . ASP A 1 170 ? 15.630 -3.732 -16.222 1.00 90.81 170 ASP A O 1
ATOM 1341 N N . ALA A 1 171 ? 15.305 -1.521 -16.210 1.00 88.19 171 ALA A N 1
ATOM 1342 C CA . ALA A 1 171 ? 15.119 -1.381 -17.655 1.00 88.19 171 ALA A CA 1
ATOM 1343 C C . ALA A 1 171 ? 16.435 -1.396 -18.464 1.00 88.19 171 ALA A C 1
ATOM 1345 O O . ALA A 1 171 ? 16.390 -1.297 -19.695 1.00 88.19 171 ALA A O 1
ATOM 1346 N N . ASN A 1 172 ? 17.595 -1.513 -17.807 1.00 87.88 172 ASN A N 1
ATOM 1347 C CA . ASN A 1 172 ? 18.934 -1.407 -18.398 1.00 87.88 172 ASN A CA 1
ATOM 1348 C C . ASN A 1 172 ? 19.207 -0.061 -19.103 1.00 87.88 172 ASN A C 1
ATOM 1350 O O . ASN A 1 172 ? 19.968 0.003 -20.065 1.00 87.88 172 ASN A O 1
ATOM 1354 N N . TRP A 1 173 ? 18.585 1.030 -18.646 1.00 88.94 173 TRP A N 1
ATOM 1355 C CA . TRP A 1 173 ? 18.917 2.395 -19.086 1.00 88.94 173 TRP A CA 1
ATOM 1356 C C . TRP A 1 173 ? 20.093 2.987 -18.313 1.00 88.94 173 TRP A C 1
ATOM 1358 O O . TRP A 1 173 ? 20.800 3.852 -18.822 1.00 88.94 173 TRP A O 1
ATOM 1368 N N . ILE A 1 174 ? 20.296 2.528 -17.078 1.00 88.50 174 ILE A N 1
ATOM 1369 C CA . ILE A 1 174 ? 21.474 2.836 -16.271 1.00 88.50 174 ILE A CA 1
ATOM 1370 C C . ILE A 1 174 ? 22.248 1.533 -16.105 1.00 88.50 174 ILE A C 1
ATOM 1372 O O . ILE A 1 174 ? 21.794 0.634 -15.400 1.00 88.50 174 ILE A O 1
ATOM 1376 N N . VAL A 1 175 ? 23.407 1.451 -16.752 1.00 87.31 175 VAL A N 1
ATOM 1377 C CA . VAL A 1 175 ? 24.310 0.293 -16.709 1.00 87.31 175 VAL A CA 1
ATOM 1378 C C . VAL A 1 175 ? 25.453 0.515 -15.709 1.00 87.31 175 VAL A C 1
ATOM 1380 O O . VAL A 1 175 ? 25.644 1.625 -15.205 1.00 87.31 175 VAL A O 1
ATOM 1383 N N . ASP A 1 176 ? 26.177 -0.555 -15.370 1.00 86.75 176 ASP A N 1
ATOM 1384 C CA . ASP A 1 176 ? 27.367 -0.548 -14.496 1.00 86.75 176 ASP A CA 1
ATOM 1385 C C . ASP A 1 176 ? 27.143 -0.000 -13.078 1.00 86.75 176 ASP A C 1
ATOM 1387 O O . ASP A 1 176 ? 28.060 0.476 -12.399 1.00 86.75 176 ASP A O 1
ATOM 1391 N N . LYS A 1 177 ? 25.901 -0.067 -12.596 1.00 86.81 177 LYS A N 1
ATOM 1392 C CA . LYS A 1 177 ? 25.551 0.232 -11.207 1.00 86.81 177 LYS A CA 1
ATOM 1393 C C . LYS A 1 177 ? 25.094 -1.040 -10.516 1.00 86.81 177 LYS A C 1
ATOM 1395 O O . LYS A 1 177 ? 24.359 -1.846 -11.075 1.00 86.81 177 LYS A O 1
ATOM 1400 N N . ARG A 1 178 ? 25.527 -1.204 -9.266 1.00 87.31 178 ARG A N 1
ATOM 1401 C CA . ARG A 1 178 ? 25.019 -2.275 -8.407 1.00 87.31 178 ARG A CA 1
ATOM 1402 C C . ARG A 1 178 ? 23.510 -2.090 -8.182 1.00 87.31 178 ARG A C 1
ATOM 1404 O O . ARG A 1 178 ? 23.098 -0.940 -7.987 1.00 87.31 178 ARG A O 1
ATOM 1411 N N . PRO A 1 179 ? 22.730 -3.181 -8.098 1.00 85.56 179 PRO A N 1
ATOM 1412 C CA . PRO A 1 179 ? 21.347 -3.105 -7.654 1.00 85.56 179 PRO A CA 1
ATOM 1413 C C . PRO A 1 179 ? 21.235 -2.409 -6.294 1.00 85.56 179 PRO A C 1
ATOM 1415 O O . PRO A 1 179 ? 22.084 -2.566 -5.406 1.00 85.56 179 PRO A O 1
ATOM 1418 N N . LEU A 1 180 ? 20.180 -1.621 -6.141 1.00 85.81 180 LEU A N 1
ATOM 1419 C CA . LEU A 1 180 ? 19.799 -0.954 -4.914 1.00 85.81 180 LEU A CA 1
ATOM 1420 C C . LEU A 1 180 ? 19.479 -1.991 -3.838 1.00 85.81 180 LEU A C 1
ATOM 1422 O O . LEU A 1 180 ? 18.502 -2.730 -3.923 1.00 85.81 180 LEU A O 1
ATOM 1426 N N . ASP A 1 181 ? 20.269 -1.954 -2.775 1.00 85.81 181 ASP A N 1
ATOM 1427 C CA . ASP A 1 181 ? 20.025 -2.677 -1.537 1.00 85.81 181 ASP A CA 1
ATOM 1428 C C . ASP A 1 181 ? 19.839 -1.645 -0.423 1.00 85.81 181 ASP A C 1
ATOM 1430 O O . ASP A 1 181 ? 20.796 -1.034 0.070 1.00 85.81 181 ASP A O 1
ATOM 1434 N N . ILE A 1 182 ? 18.579 -1.416 -0.051 1.00 85.50 182 ILE A N 1
ATOM 1435 C CA . ILE A 1 182 ? 18.213 -0.412 0.947 1.00 85.50 182 ILE A CA 1
ATOM 1436 C C . ILE A 1 182 ? 18.835 -0.771 2.313 1.00 85.50 182 ILE A C 1
ATOM 1438 O O . ILE A 1 182 ? 19.264 0.127 3.042 1.00 85.50 182 ILE A O 1
ATOM 1442 N N . SER A 1 183 ? 18.961 -2.058 2.654 1.00 81.62 183 SER A N 1
ATOM 1443 C CA . SER A 1 183 ? 19.571 -2.511 3.912 1.00 81.62 183 SER A CA 1
ATOM 1444 C C . SER A 1 183 ? 21.036 -2.135 3.990 1.00 81.62 183 SER A C 1
ATOM 1446 O O . SER A 1 183 ? 21.465 -1.545 4.983 1.00 81.62 183 SER A O 1
ATOM 1448 N N . ARG A 1 184 ? 21.792 -2.394 2.919 1.00 80.62 184 ARG A N 1
ATOM 1449 C CA . ARG A 1 184 ? 23.196 -1.979 2.819 1.00 80.62 184 ARG A CA 1
ATOM 1450 C C . ARG A 1 184 ? 23.341 -0.464 2.893 1.00 80.62 184 ARG A C 1
ATOM 1452 O O . ARG A 1 184 ? 24.212 0.020 3.612 1.00 80.62 184 ARG A O 1
ATOM 1459 N N . CYS A 1 185 ? 22.472 0.289 2.215 1.00 82.31 185 CYS A N 1
ATOM 1460 C CA . CYS A 1 185 ? 22.462 1.752 2.297 1.00 82.31 185 CYS A CA 1
ATOM 1461 C C . CYS A 1 185 ? 22.222 2.261 3.728 1.00 82.31 185 CYS A C 1
ATOM 1463 O O . CYS A 1 185 ? 22.841 3.240 4.138 1.00 82.31 185 CYS A O 1
ATOM 1465 N N . ALA A 1 186 ? 21.370 1.586 4.501 1.00 80.75 186 ALA A N 1
ATOM 1466 C CA . ALA A 1 186 ? 21.095 1.925 5.896 1.00 80.75 186 ALA A CA 1
ATOM 1467 C C . ALA A 1 186 ? 22.039 1.252 6.907 1.00 80.75 186 ALA A C 1
ATOM 1469 O O . ALA A 1 186 ? 21.827 1.393 8.111 1.00 80.75 186 ALA A O 1
ATOM 1470 N N . LYS A 1 187 ? 23.057 0.508 6.447 1.00 80.88 187 LYS A N 1
ATOM 1471 C CA . LYS A 1 187 ? 23.959 -0.297 7.293 1.00 80.88 187 LYS A CA 1
ATOM 1472 C C . LYS A 1 187 ? 23.209 -1.269 8.220 1.00 80.88 187 LYS A C 1
ATOM 1474 O O . LYS A 1 187 ? 23.620 -1.514 9.349 1.00 80.88 187 LYS A O 1
ATOM 1479 N N . CYS A 1 188 ? 22.089 -1.810 7.748 1.00 77.69 188 CYS A N 1
ATOM 1480 C CA . CYS A 1 188 ? 21.288 -2.812 8.444 1.00 77.69 188 CYS A CA 1
ATOM 1481 C C . CYS A 1 188 ? 21.575 -4.209 7.879 1.00 77.69 188 CYS A C 1
ATOM 1483 O O . CYS A 1 188 ? 21.801 -4.368 6.683 1.00 77.69 188 CYS A O 1
ATOM 1485 N N . SER A 1 189 ? 21.494 -5.237 8.726 1.00 77.12 189 SER A N 1
ATOM 1486 C CA . SER A 1 189 ? 21.652 -6.644 8.323 1.00 77.12 189 SER A CA 1
ATOM 1487 C C . SER A 1 189 ? 20.371 -7.281 7.767 1.00 77.12 189 SER A C 1
ATOM 1489 O O . SER A 1 189 ? 20.399 -8.422 7.318 1.00 77.12 189 SER A O 1
ATOM 1491 N N . ASN A 1 190 ? 19.235 -6.573 7.799 1.00 76.94 190 ASN A N 1
ATOM 1492 C CA . ASN A 1 190 ? 17.934 -7.077 7.357 1.00 76.94 190 ASN A CA 1
ATOM 1493 C C . ASN A 1 190 ? 17.190 -6.072 6.459 1.00 76.94 190 ASN A C 1
ATOM 1495 O O . ASN A 1 190 ? 17.425 -4.864 6.529 1.00 76.94 190 ASN A O 1
ATOM 1499 N N . CYS A 1 191 ? 16.248 -6.564 5.645 1.00 70.56 191 CYS A N 1
ATOM 1500 C CA . CYS A 1 191 ? 15.407 -5.780 4.719 1.00 70.56 191 CYS A CA 1
ATOM 1501 C C . CYS A 1 191 ? 14.221 -5.059 5.373 1.00 70.56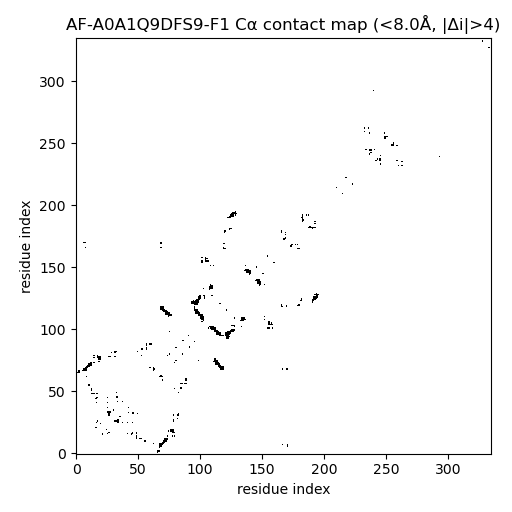 191 CYS A C 1
ATOM 1503 O O . CYS A 1 191 ? 13.330 -4.588 4.670 1.00 70.56 191 CYS A O 1
ATOM 1505 N N . ARG A 1 192 ? 14.170 -4.984 6.709 1.00 71.56 192 ARG A N 1
ATOM 1506 C CA . ARG A 1 192 ? 13.037 -4.458 7.488 1.00 71.56 192 ARG A CA 1
ATOM 1507 C C . ARG A 1 192 ? 13.416 -3.170 8.213 1.00 71.56 192 ARG A C 1
ATOM 1509 O O . ARG A 1 192 ? 13.311 -3.055 9.431 1.00 71.56 192 ARG A O 1
ATOM 1516 N N . ILE A 1 193 ? 13.851 -2.179 7.447 1.00 77.44 193 ILE A N 1
ATOM 1517 C CA . ILE A 1 193 ? 14.371 -0.927 7.998 1.00 77.44 193 ILE A CA 1
ATOM 1518 C C . ILE A 1 193 ? 13.245 -0.155 8.684 1.00 77.44 193 ILE A C 1
ATOM 1520 O O . ILE A 1 193 ? 12.178 0.051 8.097 1.00 77.44 193 ILE A O 1
ATOM 1524 N N . GLY A 1 194 ? 13.491 0.253 9.930 1.00 70.62 194 GLY A N 1
ATOM 1525 C CA . GLY A 1 194 ? 12.521 0.947 10.779 1.00 70.62 194 GLY A CA 1
ATOM 1526 C C . GLY A 1 194 ? 11.478 0.037 11.440 1.00 70.62 194 GLY A C 1
ATOM 1527 O O . GLY A 1 194 ? 10.620 0.540 12.163 1.00 70.62 194 GLY A O 1
ATOM 1528 N N . GLU A 1 195 ? 11.523 -1.285 11.231 1.00 70.56 195 GLU A N 1
ATOM 1529 C CA . GLU A 1 195 ? 10.777 -2.228 12.072 1.00 70.56 195 GLU A CA 1
ATOM 1530 C C . GLU A 1 195 ? 11.566 -2.503 13.367 1.00 70.56 195 GLU A C 1
ATOM 1532 O O . GLU A 1 195 ? 12.796 -2.548 13.366 1.00 70.56 195 GLU A O 1
ATOM 1537 N N . ALA A 1 196 ? 10.863 -2.679 14.490 1.00 65.00 196 ALA A N 1
ATOM 1538 C CA . ALA A 1 196 ? 11.498 -3.108 15.734 1.00 65.00 196 ALA A CA 1
ATOM 1539 C C . ALA A 1 196 ? 12.091 -4.515 15.557 1.00 65.00 196 ALA A C 1
ATOM 1541 O O . ALA A 1 196 ? 11.449 -5.375 14.954 1.00 65.00 196 ALA A O 1
ATOM 1542 N N . GLN A 1 197 ? 13.275 -4.761 16.127 1.00 57.88 197 GLN A N 1
ATOM 1543 C CA . GLN A 1 197 ? 13.942 -6.070 16.084 1.00 57.88 197 GLN A CA 1
ATOM 1544 C C . GLN A 1 197 ? 13.060 -7.190 16.664 1.00 57.88 197 GLN A C 1
ATOM 1546 O O . GLN A 1 197 ? 13.053 -8.299 16.140 1.00 57.88 197 GLN A O 1
ATOM 1551 N N . ASN A 1 198 ? 12.252 -6.858 17.678 1.00 64.06 198 ASN A N 1
ATOM 1552 C CA . ASN A 1 198 ? 11.238 -7.724 18.275 1.00 64.06 198 ASN A CA 1
ATOM 1553 C C . ASN A 1 198 ? 9.845 -7.119 18.028 1.00 64.06 198 ASN A C 1
ATOM 1555 O O . ASN A 1 198 ? 9.351 -6.348 18.858 1.00 64.06 198 ASN A O 1
ATOM 1559 N N . PRO A 1 199 ? 9.210 -7.381 16.871 1.00 62.22 199 PRO A N 1
ATOM 1560 C CA . PRO A 1 199 ? 7.866 -6.889 16.616 1.00 62.22 199 PRO A CA 1
ATOM 1561 C C . PRO A 1 199 ? 6.905 -7.515 17.631 1.00 62.22 199 PRO A C 1
ATOM 1563 O O . PRO A 1 199 ? 6.880 -8.731 17.804 1.00 62.22 199 PRO A O 1
ATOM 1566 N N . GLY A 1 200 ? 6.112 -6.680 18.307 1.00 59.12 200 GLY A N 1
ATOM 1567 C CA . GLY A 1 200 ? 5.083 -7.161 19.231 1.00 59.12 200 GLY A CA 1
ATOM 1568 C C . GLY A 1 200 ? 4.117 -8.146 18.551 1.00 59.12 200 GLY A C 1
ATOM 1569 O O . GLY A 1 200 ? 3.984 -8.119 17.321 1.00 59.12 200 GLY A O 1
ATOM 1570 N N . PRO A 1 201 ? 3.432 -9.006 19.326 1.00 57.00 201 PRO A N 1
ATOM 1571 C CA . PRO A 1 201 ? 2.628 -10.097 18.786 1.00 57.00 201 PRO A CA 1
ATOM 1572 C C . PRO A 1 201 ? 1.623 -9.595 17.741 1.00 57.00 201 PRO A C 1
ATOM 1574 O O . PRO A 1 201 ? 0.898 -8.617 17.953 1.00 57.00 201 PRO A O 1
ATOM 1577 N N . GLY A 1 202 ? 1.612 -10.258 16.580 1.00 60.62 202 GLY A N 1
ATOM 1578 C CA . GLY A 1 202 ? 0.677 -9.972 15.495 1.00 60.62 202 GLY A CA 1
ATOM 1579 C C . GLY A 1 202 ? -0.778 -10.146 15.941 1.00 60.62 202 GLY A C 1
ATOM 1580 O O . GLY A 1 202 ? -1.035 -10.855 16.906 1.00 60.62 202 GLY A O 1
ATOM 1581 N N . ARG A 1 203 ? -1.702 -9.448 15.246 1.00 54.97 203 ARG A N 1
ATOM 1582 C CA . ARG A 1 203 ? -3.173 -9.407 15.449 1.00 54.97 203 ARG A CA 1
ATOM 1583 C C . ARG A 1 203 ? -3.674 -10.316 16.581 1.00 54.97 203 ARG A C 1
ATOM 1585 O O . ARG A 1 203 ? -3.721 -11.528 16.403 1.00 54.97 203 ARG A O 1
ATOM 1592 N N . ARG A 1 204 ? -4.133 -9.703 17.683 1.00 58.34 204 ARG A N 1
ATOM 1593 C CA . ARG A 1 204 ? -4.826 -10.402 18.777 1.00 58.34 204 ARG A CA 1
ATOM 1594 C C . ARG A 1 204 ? -5.854 -11.376 18.198 1.00 58.34 204 ARG A C 1
ATOM 1596 O O . ARG A 1 204 ? -6.705 -10.956 17.409 1.00 58.34 204 ARG A O 1
ATOM 1603 N N . ALA A 1 205 ? -5.742 -12.644 18.589 1.00 66.56 205 ALA A N 1
ATOM 1604 C CA . ALA A 1 205 ? -6.766 -13.644 18.337 1.00 66.56 205 ALA A CA 1
ATOM 1605 C C . ALA A 1 205 ? -8.135 -13.104 18.800 1.00 66.56 205 ALA A C 1
ATOM 1607 O O . ALA A 1 205 ? -8.174 -12.264 19.713 1.00 66.56 205 ALA A O 1
ATOM 1608 N N . PRO A 1 206 ? -9.246 -13.534 18.172 1.00 66.44 206 PRO A N 1
ATOM 1609 C CA . PRO A 1 206 ? -10.579 -13.267 18.699 1.00 66.44 206 PRO A CA 1
ATOM 1610 C C . PRO A 1 206 ? -10.582 -13.619 20.186 1.00 66.44 206 PRO A C 1
ATOM 1612 O O . PRO A 1 206 ? -10.101 -14.688 20.563 1.00 66.44 206 PRO A O 1
ATOM 1615 N N . ARG A 1 207 ? -11.023 -12.683 21.032 1.00 64.62 207 ARG A N 1
ATOM 1616 C CA . ARG A 1 207 ? -11.108 -12.967 22.463 1.00 64.62 207 ARG A CA 1
ATOM 1617 C C . ARG A 1 207 ? -12.133 -14.093 22.637 1.00 64.62 207 ARG A C 1
ATOM 1619 O O . ARG A 1 207 ? -13.206 -13.969 22.047 1.00 64.62 207 ARG A O 1
ATOM 1626 N N . PRO A 1 208 ? -11.809 -15.162 23.379 1.00 71.88 208 PRO A N 1
ATOM 1627 C CA . PRO A 1 208 ? -12.803 -16.161 23.735 1.00 71.88 208 PRO A CA 1
ATOM 1628 C C . PRO A 1 208 ? -13.974 -15.483 24.456 1.00 71.88 208 PRO A C 1
ATOM 1630 O O . PRO A 1 208 ? -13.786 -14.454 25.114 1.00 71.88 208 PRO A O 1
ATOM 1633 N N . ASP A 1 209 ? -15.172 -16.037 24.285 1.00 75.50 209 ASP A N 1
ATOM 1634 C CA . ASP A 1 209 ? -16.368 -15.594 24.997 1.00 75.50 209 ASP A CA 1
ATOM 1635 C C . ASP A 1 209 ? -16.255 -16.051 26.454 1.00 75.50 209 ASP A C 1
ATOM 1637 O O . ASP A 1 209 ? -16.624 -17.167 26.813 1.00 75.50 209 ASP A O 1
ATOM 1641 N N . VAL A 1 210 ? -15.588 -15.229 27.264 1.00 78.38 210 VAL A N 1
ATOM 1642 C CA . VAL A 1 210 ? -15.327 -15.511 28.674 1.00 78.38 210 VAL A CA 1
ATOM 1643 C C . VAL A 1 210 ? -16.121 -14.525 29.510 1.00 78.38 210 VAL A C 1
ATOM 1645 O O . VAL A 1 210 ? -16.033 -13.309 29.320 1.00 78.38 210 VAL A O 1
ATOM 1648 N N . GLN A 1 211 ? -16.864 -15.059 30.472 1.00 78.62 211 GLN A N 1
ATOM 1649 C CA . GLN A 1 211 ? -17.521 -14.274 31.503 1.00 78.62 211 GLN A CA 1
ATOM 1650 C C . GLN A 1 211 ? -16.452 -13.548 32.325 1.00 78.62 211 GLN A C 1
ATOM 1652 O O . GLN A 1 211 ? -15.634 -14.176 32.991 1.00 78.62 211 GLN A O 1
ATOM 1657 N N . LEU A 1 212 ? -16.439 -12.212 32.269 1.00 71.06 212 LEU A N 1
ATOM 1658 C CA . LEU A 1 212 ? -15.394 -11.385 32.894 1.00 71.06 212 LEU A CA 1
ATOM 1659 C C . LEU A 1 212 ? -15.249 -11.630 34.404 1.00 71.06 212 LEU A C 1
ATOM 1661 O O . LEU A 1 212 ? -14.162 -11.443 34.942 1.00 71.06 212 LEU A O 1
ATOM 1665 N N . ARG A 1 213 ? -16.330 -12.066 35.061 1.00 75.44 213 ARG A N 1
ATOM 1666 C CA . ARG A 1 213 ? -16.358 -12.438 36.482 1.00 75.44 213 ARG A CA 1
ATOM 1667 C C . ARG A 1 213 ? -15.506 -13.670 36.815 1.00 75.44 213 ARG A C 1
ATOM 1669 O O . ARG A 1 213 ? -15.027 -13.774 37.933 1.00 75.44 213 ARG A O 1
ATOM 1676 N N . ASP A 1 214 ? -15.304 -14.565 35.848 1.00 77.56 214 ASP A N 1
ATOM 1677 C CA . ASP A 1 21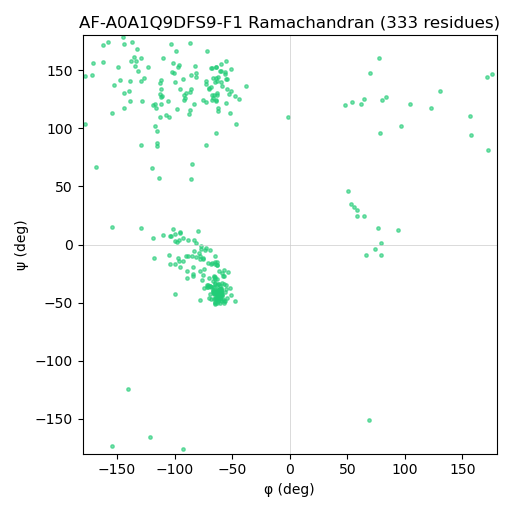4 ? -14.625 -15.855 36.032 1.00 77.56 214 ASP A CA 1
ATOM 1678 C C . ASP A 1 214 ? -13.143 -15.780 35.615 1.00 77.56 214 ASP A C 1
ATOM 1680 O O . ASP A 1 214 ? -12.404 -16.765 35.655 1.00 77.56 214 ASP A O 1
ATOM 1684 N N . ILE A 1 215 ? -12.683 -14.596 35.196 1.00 76.38 215 ILE A N 1
ATOM 1685 C CA . ILE A 1 215 ? -11.295 -14.359 34.812 1.00 76.38 215 ILE A CA 1
ATOM 1686 C C . ILE A 1 215 ? -10.501 -13.996 36.061 1.00 76.38 215 ILE A C 1
ATOM 1688 O O . ILE A 1 215 ? -10.677 -12.923 36.636 1.00 76.38 215 ILE A O 1
ATOM 1692 N N . GLN A 1 216 ? -9.543 -14.847 36.423 1.00 74.69 216 GLN A N 1
ATOM 1693 C CA . GLN A 1 216 ? -8.516 -14.499 37.398 1.00 74.69 216 GLN A CA 1
ATOM 1694 C C . GLN A 1 216 ? -7.662 -13.346 36.835 1.00 74.69 216 GLN A C 1
ATOM 1696 O O . GLN A 1 216 ? -6.744 -13.548 36.042 1.00 74.69 216 GLN A O 1
ATOM 1701 N N . LEU A 1 217 ? -7.992 -12.109 37.217 1.00 78.00 217 LEU A N 1
ATOM 1702 C CA . LEU A 1 217 ? -7.299 -10.894 36.759 1.00 78.00 217 LEU A CA 1
ATOM 1703 C C . LEU A 1 217 ? -5.869 -10.784 37.305 1.00 78.00 217 LEU A C 1
ATOM 1705 O O . LEU A 1 217 ? -5.055 -10.012 36.797 1.00 78.00 217 LEU A O 1
ATOM 1709 N N . VAL A 1 218 ? -5.572 -11.561 38.344 1.00 79.44 218 VAL A N 1
ATOM 1710 C CA . VAL A 1 218 ? -4.335 -11.513 39.111 1.00 79.44 218 VAL A CA 1
ATOM 1711 C C . VAL A 1 218 ? -3.537 -12.789 38.842 1.00 79.44 218 VAL A C 1
ATOM 1713 O O . VAL A 1 218 ? -4.060 -13.893 38.965 1.00 79.44 218 VAL A O 1
ATOM 1716 N N . GLN A 1 219 ? -2.264 -12.648 38.465 1.00 82.06 219 GLN A N 1
ATOM 1717 C CA . GLN A 1 219 ? -1.368 -13.793 38.267 1.00 82.06 219 GLN A CA 1
ATOM 1718 C C . GLN A 1 219 ? -1.207 -14.585 39.577 1.00 82.06 219 GLN A C 1
ATOM 1720 O O . GLN A 1 219 ? -1.196 -13.960 40.638 1.00 82.06 219 GLN A O 1
ATOM 1725 N N . PRO A 1 220 ? -0.986 -15.915 39.544 1.00 81.38 220 PRO A N 1
ATOM 1726 C CA . PRO A 1 220 ? -0.822 -16.725 40.757 1.00 81.38 220 PRO A CA 1
ATOM 1727 C C . PRO A 1 220 ? 0.233 -16.178 41.729 1.00 81.38 220 PRO A C 1
ATOM 1729 O O . PRO A 1 220 ? 0.021 -16.170 42.936 1.00 81.38 220 PRO A O 1
ATOM 1732 N N . ALA A 1 221 ? 1.337 -15.637 41.204 1.00 76.88 221 ALA A N 1
ATOM 1733 C CA . ALA A 1 221 ? 2.377 -14.998 42.011 1.00 76.88 221 ALA A CA 1
ATOM 1734 C C . ALA A 1 221 ? 1.880 -13.728 42.727 1.00 76.88 221 ALA A C 1
ATOM 1736 O O . ALA A 1 221 ? 2.193 -13.504 43.893 1.00 76.88 221 ALA A O 1
ATOM 1737 N N . THR A 1 222 ? 1.078 -12.906 42.048 1.00 78.00 222 THR A N 1
ATOM 1738 C CA . THR A 1 222 ? 0.485 -11.701 42.640 1.00 78.00 222 THR A CA 1
ATOM 1739 C C . THR A 1 222 ? -0.617 -12.061 43.637 1.00 78.00 222 THR A C 1
ATOM 1741 O O . THR A 1 222 ? -0.721 -11.408 44.667 1.00 78.00 222 THR A O 1
ATOM 1744 N N . ALA A 1 223 ? -1.382 -13.129 43.391 1.00 81.38 223 ALA A N 1
ATOM 1745 C CA . ALA A 1 223 ? -2.379 -13.637 44.331 1.00 81.38 223 ALA A CA 1
ATOM 1746 C C . ALA A 1 223 ? -1.720 -14.182 45.611 1.00 81.38 223 ALA A C 1
ATOM 1748 O O . ALA A 1 223 ? -2.161 -13.877 46.714 1.00 81.38 223 ALA A O 1
ATOM 1749 N N . ALA A 1 224 ? -0.612 -14.919 45.480 1.00 83.12 224 ALA A N 1
ATOM 1750 C CA . ALA A 1 224 ? 0.173 -15.382 46.624 1.00 83.12 224 ALA A CA 1
ATOM 1751 C C . ALA A 1 224 ? 0.728 -14.210 47.451 1.00 83.12 224 ALA A C 1
ATOM 1753 O O . ALA A 1 224 ? 0.659 -14.233 48.680 1.00 83.12 224 ALA A O 1
ATOM 1754 N N . LEU A 1 225 ? 1.222 -13.161 46.783 1.00 83.19 225 LEU A N 1
ATOM 1755 C CA . LEU A 1 225 ? 1.676 -11.943 47.452 1.00 83.19 225 LEU A CA 1
ATOM 1756 C C . LEU A 1 225 ? 0.525 -11.231 48.176 1.00 83.19 225 LEU A C 1
ATOM 1758 O O . LEU A 1 225 ? 0.681 -10.872 49.338 1.00 83.19 225 LEU A O 1
ATOM 1762 N N . GLN A 1 226 ? -0.630 -11.070 47.524 1.00 85.88 226 GLN A N 1
ATOM 1763 C CA . GLN A 1 226 ? -1.820 -10.472 48.135 1.00 85.88 226 GLN A CA 1
ATOM 1764 C C . GLN A 1 226 ? -2.256 -11.240 49.381 1.00 85.88 226 GLN A C 1
ATOM 1766 O O . GLN A 1 226 ? -2.457 -10.623 50.418 1.00 85.88 226 GLN A O 1
ATOM 1771 N N . ASN A 1 227 ? -2.319 -12.571 49.314 1.00 88.25 227 ASN A N 1
ATOM 1772 C CA . ASN A 1 227 ? -2.673 -13.407 50.461 1.00 88.25 227 ASN A CA 1
ATOM 1773 C C . ASN A 1 227 ? -1.665 -13.267 51.606 1.00 88.25 227 ASN A C 1
ATOM 1775 O O . ASN A 1 227 ? -2.060 -13.210 52.767 1.00 88.25 227 ASN A O 1
ATOM 1779 N N . SER A 1 228 ? -0.369 -13.181 51.293 1.00 88.75 228 SER A N 1
ATOM 1780 C CA . SER A 1 228 ? 0.667 -12.973 52.307 1.00 88.75 228 SER A CA 1
ATOM 1781 C C . SER A 1 228 ? 0.540 -11.608 52.985 1.00 88.75 228 SER A C 1
ATOM 1783 O O . SER A 1 228 ? 0.587 -11.534 54.211 1.00 88.75 228 SER A O 1
ATOM 1785 N N . VAL A 1 229 ? 0.350 -10.537 52.211 1.00 88.06 229 VAL A N 1
ATOM 1786 C CA . VAL A 1 229 ? 0.161 -9.180 52.749 1.00 88.06 229 VAL A CA 1
ATOM 1787 C C . VAL A 1 229 ? -1.131 -9.098 53.558 1.00 88.06 229 VAL A C 1
ATOM 1789 O O . VAL A 1 229 ? -1.135 -8.545 54.652 1.00 88.06 229 VAL A O 1
ATOM 1792 N N . TRP A 1 230 ? -2.204 -9.712 53.065 1.00 92.94 230 TRP A N 1
ATOM 1793 C CA . TRP A 1 230 ? -3.488 -9.776 53.752 1.00 92.94 230 TRP A CA 1
ATOM 1794 C C . TRP A 1 230 ? -3.391 -10.514 55.090 1.00 92.94 230 TRP A C 1
ATOM 1796 O O . TRP A 1 230 ? -3.875 -10.014 56.099 1.00 92.94 230 TRP A O 1
ATOM 1806 N N . ALA A 1 231 ? -2.699 -11.655 55.143 1.00 91.94 231 ALA A N 1
ATOM 1807 C CA . ALA A 1 231 ? -2.483 -12.384 56.391 1.00 91.94 231 ALA A CA 1
ATOM 1808 C C . ALA A 1 231 ? -1.699 -11.555 57.424 1.00 91.94 231 ALA A C 1
ATOM 1810 O O . ALA A 1 231 ? -2.050 -11.548 58.603 1.00 91.94 231 ALA A O 1
ATOM 1811 N N . LYS A 1 232 ? -0.671 -10.815 56.986 1.00 91.94 232 LYS A N 1
ATOM 1812 C CA . LYS A 1 232 ? 0.095 -9.912 57.860 1.00 91.94 232 LYS A CA 1
ATOM 1813 C C . LYS A 1 232 ? -0.747 -8.737 58.361 1.00 91.94 232 LYS A C 1
ATOM 1815 O O . LYS A 1 232 ? -0.636 -8.373 59.527 1.00 91.94 232 LYS A O 1
ATOM 1820 N N . PHE A 1 233 ? -1.606 -8.184 57.506 1.00 94.62 233 PHE A N 1
ATOM 1821 C CA . PHE A 1 233 ? -2.573 -7.159 57.893 1.00 94.62 233 PHE A CA 1
ATOM 1822 C C . PHE A 1 233 ? -3.535 -7.675 58.972 1.00 94.62 233 PHE A C 1
ATOM 1824 O O . PHE A 1 233 ? -3.665 -7.045 60.016 1.00 94.62 233 PHE A O 1
ATOM 1831 N N . LEU A 1 234 ? -4.158 -8.843 58.768 1.00 94.31 234 LEU A N 1
ATOM 1832 C CA . LEU A 1 234 ? -5.076 -9.424 59.755 1.00 94.31 234 LEU A CA 1
ATOM 1833 C C . LEU A 1 234 ? -4.380 -9.704 61.092 1.00 94.31 234 LEU A C 1
ATOM 1835 O O . LEU A 1 234 ? -4.962 -9.464 62.145 1.00 94.31 234 LEU A O 1
ATOM 1839 N N . PHE A 1 235 ? -3.127 -10.162 61.056 1.00 93.62 235 PHE A N 1
ATOM 1840 C CA . PHE A 1 235 ? -2.322 -10.348 62.262 1.00 93.62 235 PHE A CA 1
ATOM 1841 C C . PHE A 1 235 ? -2.062 -9.025 62.997 1.00 93.62 235 PHE A C 1
ATOM 1843 O O . PHE A 1 235 ? -2.198 -8.967 64.215 1.00 93.62 235 PHE A O 1
ATOM 1850 N N . TRP A 1 236 ? -1.743 -7.953 62.267 1.00 94.19 236 TRP A N 1
ATOM 1851 C CA . TRP A 1 236 ? -1.549 -6.619 62.841 1.00 94.19 236 TRP A CA 1
ATOM 1852 C C . TRP A 1 236 ? -2.831 -6.070 63.486 1.00 94.19 236 TRP A C 1
ATOM 1854 O O . TRP A 1 236 ? -2.781 -5.570 64.608 1.00 94.19 236 TRP A O 1
ATOM 1864 N N . VAL A 1 237 ? -3.989 -6.231 62.833 1.00 94.19 237 VAL A N 1
ATOM 1865 C CA . VAL A 1 237 ? -5.289 -5.846 63.414 1.00 94.19 237 VAL A CA 1
ATOM 1866 C C . VAL A 1 237 ? -5.584 -6.661 64.673 1.00 94.19 237 VAL A C 1
ATOM 1868 O O . VAL A 1 237 ? -5.965 -6.089 65.695 1.00 94.19 237 VAL A O 1
ATOM 1871 N N . LYS A 1 238 ? -5.355 -7.980 64.629 1.00 93.69 238 LYS A N 1
ATOM 1872 C CA . LYS A 1 238 ? -5.543 -8.876 65.778 1.00 93.69 238 LYS A CA 1
ATOM 1873 C C . LYS A 1 238 ? -4.668 -8.477 66.965 1.00 93.69 238 LYS A C 1
ATOM 1875 O O . LYS A 1 238 ? -5.140 -8.504 68.092 1.00 93.69 238 LYS A O 1
ATOM 1880 N N . ALA A 1 239 ? -3.420 -8.077 66.725 1.00 90.56 239 ALA A N 1
ATOM 1881 C CA . ALA A 1 239 ? -2.505 -7.639 67.779 1.00 90.56 239 ALA A CA 1
ATOM 1882 C C . ALA A 1 239 ? -2.966 -6.348 68.484 1.00 90.56 239 ALA A C 1
ATOM 1884 O O . ALA A 1 239 ? -2.663 -6.152 69.658 1.00 90.56 239 ALA A O 1
ATOM 1885 N N . GLY A 1 240 ? -3.692 -5.473 67.779 1.00 87.94 240 GLY A N 1
ATOM 1886 C CA . GLY A 1 240 ? -4.263 -4.243 68.337 1.00 87.94 240 GLY A CA 1
ATOM 1887 C C . GLY A 1 240 ? -5.655 -4.401 68.956 1.00 87.94 240 GLY A C 1
ATOM 1888 O O . GLY A 1 240 ? -6.154 -3.461 69.574 1.00 87.94 240 GLY A O 1
ATOM 1889 N N . THR A 1 241 ? -6.294 -5.553 68.756 1.00 89.19 241 THR A N 1
ATOM 1890 C CA . THR A 1 241 ? -7.665 -5.842 69.190 1.00 89.19 241 THR A CA 1
ATOM 1891 C C . THR A 1 241 ? -7.741 -7.284 69.714 1.00 89.19 241 THR A C 1
ATOM 1893 O O . THR A 1 241 ? -6.989 -7.654 70.612 1.00 89.19 241 THR A O 1
ATOM 1896 N N . ASP A 1 242 ? -8.636 -8.091 69.157 1.00 87.75 242 ASP A N 1
ATOM 1897 C CA . ASP A 1 242 ? -8.853 -9.510 69.400 1.00 87.75 242 ASP A CA 1
ATOM 1898 C C . ASP A 1 242 ? -9.492 -10.137 68.141 1.00 87.75 242 ASP A C 1
ATOM 1900 O O . ASP A 1 242 ? -9.588 -9.501 67.085 1.00 87.75 242 ASP A O 1
ATOM 1904 N N . ASP A 1 243 ? -9.893 -11.408 68.208 1.00 90.00 243 ASP A N 1
ATOM 1905 C CA . ASP A 1 243 ? -10.506 -12.092 67.061 1.00 90.00 243 ASP A CA 1
ATOM 1906 C C . ASP A 1 243 ? -11.845 -11.458 66.636 1.00 90.00 243 ASP A C 1
ATOM 1908 O O . ASP A 1 243 ? -12.117 -11.348 65.436 1.00 90.00 243 ASP A O 1
ATOM 1912 N N . ASP A 1 244 ? -12.638 -10.961 67.589 1.00 89.31 244 ASP A N 1
ATOM 1913 C CA . ASP A 1 244 ? -13.906 -10.277 67.311 1.00 89.31 244 ASP A CA 1
ATOM 1914 C C . ASP A 1 244 ? -13.668 -8.914 66.640 1.00 89.31 244 ASP A C 1
ATOM 1916 O O . ASP A 1 244 ? -14.386 -8.527 65.710 1.00 89.31 244 ASP A O 1
ATOM 1920 N N . GLY A 1 245 ? -12.597 -8.218 67.027 1.00 86.94 245 GLY A N 1
ATOM 1921 C CA . GLY A 1 245 ? -12.129 -6.988 66.398 1.00 86.94 245 GLY A CA 1
ATOM 1922 C C . GLY A 1 245 ? -11.769 -7.169 64.924 1.00 86.94 245 GLY A C 1
ATOM 1923 O O . GLY A 1 245 ? -12.147 -6.339 64.094 1.00 86.94 245 GLY A O 1
ATOM 1924 N N . VAL A 1 246 ? -11.121 -8.279 64.555 1.00 91.62 246 VAL A N 1
ATOM 1925 C CA . VAL A 1 246 ? -10.803 -8.600 63.149 1.00 91.62 246 VAL A CA 1
ATOM 1926 C C . VAL A 1 246 ? -12.071 -8.853 62.330 1.00 91.62 246 VAL A C 1
ATOM 1928 O O . VAL A 1 246 ? -12.187 -8.388 61.189 1.00 91.62 246 VAL A O 1
ATOM 1931 N N . VAL A 1 247 ? -13.043 -9.569 62.900 1.00 92.88 247 VAL A N 1
ATOM 1932 C CA . VAL A 1 247 ? -14.328 -9.839 62.237 1.00 92.88 247 VAL A CA 1
ATOM 1933 C C . VAL A 1 247 ? -15.085 -8.533 61.999 1.00 92.88 247 VAL A C 1
ATOM 1935 O O . VAL A 1 247 ? -15.525 -8.272 60.878 1.00 92.88 247 VAL A O 1
ATOM 1938 N N . HIS A 1 248 ? -15.169 -7.661 63.004 1.00 91.06 248 HIS A N 1
ATOM 1939 C CA . HIS A 1 248 ? -15.807 -6.353 62.860 1.00 91.06 248 HIS A CA 1
ATOM 1940 C C . HIS A 1 248 ? -15.076 -5.436 61.869 1.00 91.06 248 HIS A C 1
ATOM 1942 O O . HIS A 1 248 ? -15.726 -4.774 61.054 1.00 91.06 248 HIS A O 1
ATOM 1948 N N . ALA A 1 249 ? -13.741 -5.433 61.888 1.00 88.56 249 ALA A N 1
ATOM 1949 C CA . ALA A 1 249 ? -12.910 -4.660 60.970 1.00 88.56 249 ALA A CA 1
ATOM 1950 C C . ALA A 1 249 ? -13.089 -5.082 59.507 1.00 88.56 249 ALA A C 1
ATOM 1952 O O . ALA A 1 249 ? -13.114 -4.231 58.625 1.00 88.56 249 ALA A O 1
ATOM 1953 N N . THR A 1 250 ? -13.230 -6.381 59.235 1.00 91.69 250 THR A N 1
ATOM 1954 C CA . THR A 1 250 ? -13.390 -6.902 57.867 1.00 91.69 250 THR A CA 1
ATOM 1955 C C . THR A 1 250 ? -14.834 -6.863 57.366 1.00 91.69 250 THR A C 1
ATOM 1957 O O . THR A 1 250 ? -15.054 -6.776 56.158 1.00 91.69 250 THR A O 1
ATOM 1960 N N . ALA A 1 251 ? -15.818 -6.880 58.270 1.00 92.75 251 ALA A N 1
ATOM 1961 C CA . ALA A 1 251 ? -17.237 -6.781 57.932 1.00 92.75 251 ALA A CA 1
ATOM 1962 C C . ALA A 1 251 ? -17.695 -5.346 57.608 1.00 92.75 251 ALA A C 1
ATOM 1964 O O . ALA A 1 251 ? -18.698 -5.177 56.913 1.00 92.75 251 ALA A O 1
ATOM 1965 N N . ASN A 1 252 ? -16.984 -4.317 58.089 1.00 94.19 252 ASN A N 1
ATOM 1966 C CA . ASN A 1 252 ? -17.299 -2.913 57.820 1.00 94.19 252 ASN A CA 1
ATOM 1967 C C . ASN A 1 252 ? -16.316 -2.304 56.793 1.00 94.19 252 ASN A C 1
ATOM 1969 O O . ASN A 1 252 ? -15.159 -2.057 57.136 1.00 94.19 252 ASN A O 1
ATOM 1973 N N . PRO A 1 253 ? -16.754 -2.007 55.552 1.00 93.44 253 PRO A N 1
ATOM 1974 C CA . PRO A 1 253 ? -15.874 -1.508 54.493 1.00 93.44 253 PRO A CA 1
ATOM 1975 C C . PRO A 1 253 ? -15.181 -0.180 54.809 1.00 93.44 253 PRO A C 1
ATOM 1977 O O . PRO A 1 253 ? -14.041 0.017 54.399 1.00 93.44 253 PRO A O 1
ATOM 1980 N N . GLU A 1 254 ? -15.851 0.733 55.516 1.00 92.56 254 GLU A N 1
ATOM 1981 C CA . GLU A 1 254 ? -15.285 2.048 55.843 1.00 92.56 254 GLU A CA 1
ATOM 1982 C C . GLU A 1 254 ? -14.149 1.899 56.857 1.00 92.56 254 GLU A C 1
ATOM 1984 O O . GLU A 1 254 ? -13.048 2.406 56.647 1.00 92.56 254 GLU A O 1
ATOM 1989 N N . LEU A 1 255 ? -14.386 1.105 57.905 1.00 90.56 255 LEU A N 1
ATOM 1990 C CA . LEU A 1 255 ? -13.377 0.780 58.909 1.00 90.56 255 LEU A CA 1
ATOM 1991 C C . LEU A 1 255 ? -12.198 0.008 58.298 1.00 90.56 255 LEU A C 1
ATOM 1993 O O . LEU A 1 255 ? -11.045 0.287 58.620 1.00 90.56 255 LEU A O 1
ATOM 1997 N N . LEU A 1 256 ? -12.475 -0.927 57.385 1.00 94.00 256 LEU A N 1
ATOM 1998 C CA . LEU A 1 256 ? -11.444 -1.692 56.692 1.00 94.00 256 LEU A CA 1
ATOM 1999 C C . LEU A 1 256 ? -10.499 -0.789 55.891 1.00 94.00 256 LEU A C 1
ATOM 2001 O O . LEU A 1 256 ? -9.286 -0.988 55.926 1.00 94.00 256 LEU A O 1
ATOM 2005 N N . VAL A 1 257 ? -11.040 0.196 55.169 1.00 93.81 257 VAL A N 1
ATOM 2006 C CA . VAL A 1 257 ? -10.234 1.136 54.377 1.00 93.81 257 VAL A CA 1
ATOM 2007 C C . VAL A 1 257 ? -9.339 1.981 55.282 1.00 93.81 257 VAL A C 1
ATOM 2009 O O . VAL A 1 257 ? -8.146 2.096 55.002 1.00 93.81 257 VAL A O 1
ATOM 2012 N N . GLU A 1 258 ? -9.873 2.512 56.382 1.00 94.75 258 GLU A N 1
ATOM 2013 C CA . GLU A 1 258 ? -9.089 3.296 57.345 1.00 94.75 258 GLU A CA 1
ATOM 2014 C C . GLU A 1 258 ? -7.962 2.464 57.980 1.00 94.75 258 GLU A C 1
ATOM 2016 O O . GLU A 1 258 ? -6.810 2.901 58.033 1.00 94.75 258 GLU A O 1
ATOM 2021 N N . LEU A 1 259 ? -8.250 1.221 58.378 1.00 93.81 259 LEU A N 1
ATOM 2022 C CA . LEU A 1 259 ? -7.248 0.307 58.932 1.00 93.81 259 LEU A CA 1
ATOM 2023 C C . LEU A 1 259 ? -6.184 -0.096 57.904 1.00 93.81 259 LEU A C 1
ATOM 2025 O O . LEU A 1 259 ? -5.013 -0.213 58.258 1.00 93.81 259 LEU A O 1
ATOM 2029 N N . LEU A 1 260 ? -6.552 -0.276 56.633 1.00 93.06 260 LEU A N 1
ATOM 2030 C CA . LEU A 1 260 ? -5.594 -0.545 55.557 1.00 93.06 260 LEU A CA 1
ATOM 2031 C C . LEU A 1 260 ? -4.679 0.655 55.292 1.00 93.06 260 LEU A C 1
ATOM 2033 O O . LEU A 1 260 ? -3.479 0.468 55.082 1.00 93.06 260 LEU A O 1
ATOM 2037 N N . CYS A 1 261 ? -5.214 1.878 55.330 1.00 92.44 261 CYS A N 1
ATOM 2038 C CA . CYS A 1 261 ? -4.420 3.103 55.236 1.00 92.44 261 CYS A CA 1
ATOM 2039 C C . CYS A 1 261 ? -3.433 3.217 56.406 1.00 92.44 261 CYS A C 1
ATOM 2041 O O . CYS A 1 261 ? -2.244 3.454 56.184 1.00 92.44 261 CYS A O 1
ATOM 2043 N N . ALA A 1 262 ? -3.898 2.979 57.636 1.00 93.50 262 ALA A N 1
ATOM 2044 C CA . ALA A 1 262 ? -3.055 2.979 58.829 1.00 93.50 262 ALA A CA 1
ATOM 2045 C C . ALA A 1 262 ? -1.964 1.896 58.765 1.00 93.50 262 ALA A C 1
ATOM 2047 O O . ALA A 1 262 ? -0.795 2.175 59.025 1.00 93.50 262 ALA A O 1
ATOM 2048 N N . TYR A 1 263 ? -2.311 0.682 58.337 1.00 93.44 263 TYR A N 1
ATOM 2049 C CA . TYR A 1 263 ? -1.348 -0.402 58.150 1.00 93.44 263 TYR A CA 1
ATOM 2050 C C . TYR A 1 263 ? -0.305 -0.077 57.074 1.00 93.44 263 TYR A C 1
ATOM 2052 O O . TYR A 1 263 ? 0.885 -0.327 57.260 1.00 93.44 263 TYR A O 1
ATOM 2060 N N . GLY A 1 264 ? -0.725 0.534 55.963 1.00 89.56 264 GLY A N 1
ATOM 2061 C CA . GLY A 1 264 ? 0.185 1.019 54.926 1.00 89.56 264 GLY A CA 1
ATOM 2062 C C . GLY A 1 264 ? 1.181 2.051 55.460 1.00 89.56 264 GLY A C 1
ATOM 2063 O O . GLY A 1 264 ? 2.360 2.000 55.112 1.00 89.56 264 GLY A O 1
ATOM 2064 N N . GLN A 1 265 ? 0.733 2.935 56.355 1.00 89.38 265 GLN A N 1
ATOM 2065 C CA . GLN A 1 265 ? 1.604 3.894 57.031 1.00 89.38 265 GLN A CA 1
ATOM 2066 C C . GLN A 1 265 ? 2.616 3.200 57.953 1.00 89.38 265 GLN A C 1
ATOM 2068 O O . GLN A 1 265 ? 3.790 3.562 57.933 1.00 89.38 265 GLN A O 1
ATOM 2073 N N . VAL A 1 266 ? 2.197 2.175 58.706 1.00 89.62 266 VAL A N 1
ATOM 2074 C CA . VAL A 1 266 ? 3.097 1.355 59.540 1.00 89.62 266 VAL A CA 1
ATOM 2075 C C . VAL A 1 266 ? 4.163 0.673 58.683 1.00 89.62 266 VAL A C 1
ATOM 2077 O O . VAL A 1 266 ? 5.346 0.765 59.001 1.00 89.62 266 VAL A O 1
ATOM 2080 N N . LEU A 1 267 ? 3.774 0.049 57.567 1.00 86.06 267 LEU A N 1
ATOM 2081 C CA . LEU A 1 267 ? 4.721 -0.580 56.643 1.00 86.06 267 LEU A CA 1
ATOM 2082 C C . LEU A 1 267 ? 5.727 0.436 56.093 1.00 86.06 267 LEU A C 1
ATOM 2084 O O . LEU A 1 267 ? 6.928 0.200 56.176 1.00 86.06 267 LEU A O 1
ATOM 2088 N N . TYR A 1 268 ? 5.251 1.589 55.619 1.00 83.69 268 TYR A N 1
ATOM 2089 C CA . TYR A 1 268 ? 6.107 2.655 55.093 1.00 83.69 268 TYR A CA 1
ATOM 2090 C C . TYR A 1 268 ? 7.103 3.181 56.136 1.00 83.69 268 TYR A C 1
ATOM 2092 O O . TYR A 1 268 ? 8.269 3.408 55.823 1.00 83.69 268 TYR A O 1
ATOM 2100 N N . SER A 1 269 ? 6.654 3.352 57.381 1.00 84.50 269 SER A N 1
ATOM 2101 C CA . SER A 1 269 ? 7.499 3.808 58.485 1.00 84.50 269 SER A CA 1
ATOM 2102 C C . SER A 1 269 ? 8.491 2.737 58.954 1.00 84.50 269 SER A C 1
ATOM 2104 O O . SER A 1 269 ? 9.625 3.076 59.266 1.00 84.50 269 SER A O 1
ATOM 2106 N N . SER A 1 270 ? 8.106 1.457 58.954 1.00 76.75 270 SER A N 1
ATOM 2107 C CA . SER A 1 270 ? 8.979 0.340 59.355 1.00 76.75 270 SER A CA 1
ATOM 2108 C C . SER A 1 270 ? 10.017 -0.049 58.291 1.00 76.75 270 SER A C 1
ATOM 2110 O O . SER A 1 270 ? 11.123 -0.460 58.631 1.00 76.75 270 SER A O 1
ATOM 2112 N N . GLU A 1 271 ? 9.711 0.128 56.999 1.00 57.97 271 GLU A N 1
ATOM 2113 C CA . GLU A 1 271 ? 10.662 -0.108 55.901 1.00 57.97 271 GLU A CA 1
ATOM 2114 C C . GLU A 1 271 ? 11.676 1.041 55.728 1.00 57.97 271 GLU A C 1
ATOM 2116 O O . GLU A 1 271 ? 12.683 0.871 55.040 1.00 57.97 271 GLU A O 1
ATOM 2121 N N . ALA A 1 272 ? 11.458 2.196 56.368 1.00 47.28 272 ALA A N 1
ATOM 2122 C CA . ALA A 1 272 ? 12.364 3.345 56.310 1.00 47.28 272 ALA A CA 1
ATOM 2123 C C . ALA A 1 272 ? 13.612 3.216 57.214 1.00 47.28 272 ALA A C 1
ATOM 2125 O O . ALA A 1 272 ? 14.538 4.015 57.069 1.00 47.28 272 ALA A O 1
ATOM 2126 N N . GLU A 1 273 ? 13.681 2.211 58.098 1.00 41.12 273 GLU A N 1
ATOM 2127 C CA . GLU A 1 273 ? 14.817 1.993 59.015 1.00 41.12 273 GLU A CA 1
ATOM 2128 C C . GLU A 1 273 ? 15.771 0.847 58.602 1.00 41.12 273 GLU A C 1
ATOM 2130 O O . GLU A 1 273 ? 16.714 0.532 59.326 1.00 41.12 273 GLU A O 1
ATOM 2135 N N . GLY A 1 274 ? 15.612 0.251 57.411 1.00 40.78 274 GLY A N 1
ATOM 2136 C CA . GLY A 1 274 ? 16.486 -0.825 56.911 1.00 40.78 274 GLY A CA 1
ATOM 2137 C C . GLY A 1 274 ? 17.072 -0.552 55.517 1.00 40.78 274 GLY A C 1
ATOM 2138 O O . GLY A 1 274 ? 16.383 0.001 54.659 1.00 40.78 274 GLY A O 1
ATOM 2139 N N . PRO A 1 275 ? 18.335 -0.936 55.225 1.00 36.12 275 PRO A N 1
ATOM 2140 C CA . PRO A 1 275 ? 18.933 -0.696 53.917 1.00 36.12 275 PRO A CA 1
ATOM 2141 C C . PRO A 1 275 ? 18.277 -1.587 52.857 1.00 36.12 275 PRO A C 1
ATOM 2143 O O . PRO A 1 275 ? 18.124 -2.790 53.052 1.00 36.12 275 PRO A O 1
ATOM 2146 N N . ILE A 1 276 ? 17.947 -0.995 51.706 1.00 35.56 276 ILE A N 1
ATOM 2147 C CA . ILE A 1 276 ? 17.396 -1.665 50.518 1.00 35.56 276 ILE A CA 1
ATOM 2148 C C . ILE A 1 276 ? 18.283 -2.869 50.129 1.00 35.56 276 ILE A C 1
ATOM 2150 O O . ILE A 1 276 ? 19.402 -2.646 49.652 1.00 35.56 276 ILE A O 1
ATOM 2154 N N . PRO A 1 277 ? 17.827 -4.137 50.236 1.00 34.97 277 PRO A N 1
ATOM 2155 C CA . PRO A 1 277 ? 18.604 -5.271 49.764 1.00 34.97 277 PRO A CA 1
ATOM 2156 C C . PRO A 1 277 ? 18.246 -5.603 48.315 1.00 34.97 277 PRO A C 1
ATOM 2158 O O . PRO A 1 277 ? 17.093 -5.819 47.936 1.00 34.97 277 PRO A O 1
ATOM 2161 N N . SER A 1 278 ? 19.289 -5.695 47.499 1.00 32.41 278 SER A N 1
ATOM 2162 C CA . SER A 1 278 ? 19.264 -6.248 46.153 1.00 32.41 278 SER A CA 1
ATOM 2163 C C . SER A 1 278 ? 18.706 -7.676 46.115 1.00 32.41 278 SER A C 1
ATOM 2165 O O . SER A 1 278 ? 19.026 -8.529 46.940 1.00 32.41 278 SER A O 1
ATOM 2167 N N . ARG A 1 279 ? 17.947 -7.941 45.056 1.00 37.75 279 ARG A N 1
ATOM 2168 C CA . ARG A 1 279 ? 17.368 -9.216 44.623 1.00 37.75 279 ARG A CA 1
ATOM 2169 C C . ARG A 1 279 ? 18.368 -10.393 44.654 1.00 37.75 279 ARG A C 1
ATOM 2171 O O . ARG A 1 279 ? 19.188 -10.490 43.748 1.00 37.75 279 ARG A O 1
ATOM 2178 N N . ASN A 1 280 ? 18.269 -11.273 45.661 1.00 38.00 280 ASN A N 1
ATOM 2179 C CA . ASN A 1 280 ? 18.457 -12.744 45.623 1.00 38.00 280 ASN A CA 1
ATOM 2180 C C . ASN A 1 280 ? 18.837 -13.305 47.012 1.00 38.00 280 ASN A C 1
ATOM 2182 O O . ASN A 1 280 ? 19.983 -13.141 47.421 1.00 38.00 280 ASN A O 1
ATOM 2186 N N . ARG A 1 281 ? 17.938 -14.064 47.665 1.00 30.20 281 ARG A N 1
ATOM 2187 C CA . ARG A 1 281 ? 18.237 -15.328 48.387 1.00 30.20 281 ARG A CA 1
ATOM 2188 C C . ARG A 1 281 ? 16.970 -15.975 48.971 1.00 30.20 281 ARG A C 1
ATOM 2190 O O . ARG A 1 281 ? 16.035 -15.292 49.365 1.00 30.20 281 ARG A O 1
ATOM 2197 N N . HIS A 1 282 ? 16.977 -17.307 48.961 1.00 27.48 282 HIS A N 1
ATOM 2198 C CA . HIS A 1 282 ? 15.993 -18.232 49.540 1.00 27.48 282 HIS A CA 1
ATOM 2199 C C . HIS A 1 282 ? 16.042 -18.264 51.089 1.00 27.48 282 HIS A C 1
ATOM 2201 O O . HIS A 1 282 ? 16.997 -17.737 51.659 1.00 27.48 282 HIS A O 1
ATOM 2207 N N . PRO A 1 283 ? 15.032 -18.856 51.768 1.00 41.94 283 PRO A N 1
ATOM 2208 C CA . PRO A 1 283 ? 14.697 -18.541 53.156 1.00 41.94 283 PRO A CA 1
ATOM 2209 C C . PRO A 1 283 ? 15.387 -19.458 54.175 1.00 41.94 283 PRO A C 1
ATOM 2211 O O . PRO A 1 283 ? 15.470 -20.664 53.953 1.00 41.94 283 PRO A O 1
ATOM 2214 N N . ASN A 1 284 ? 15.810 -18.893 55.312 1.00 28.97 284 ASN A N 1
ATOM 2215 C CA . ASN A 1 284 ? 15.661 -19.517 56.632 1.00 28.97 284 ASN A CA 1
ATOM 2216 C C . ASN A 1 284 ? 16.058 -18.573 57.785 1.00 28.97 284 ASN A C 1
ATOM 2218 O O . ASN A 1 284 ? 17.048 -17.857 57.666 1.00 28.97 284 ASN A O 1
ATOM 2222 N N . ALA A 1 285 ? 15.329 -18.741 58.899 1.00 28.62 285 ALA A N 1
ATOM 2223 C CA . ALA A 1 285 ? 15.672 -18.480 60.309 1.00 28.62 285 ALA A CA 1
ATOM 2224 C C . ALA A 1 285 ? 15.090 -17.238 61.043 1.00 28.62 285 ALA A C 1
ATOM 2226 O O . ALA A 1 285 ? 15.373 -16.105 60.673 1.00 28.62 285 ALA A O 1
ATOM 2227 N N . ALA A 1 286 ? 14.373 -17.581 62.138 1.00 28.94 286 ALA A N 1
ATOM 2228 C CA . ALA A 1 286 ? 14.152 -16.948 63.463 1.00 28.94 286 ALA A CA 1
ATOM 2229 C C . ALA A 1 286 ? 13.418 -15.582 63.558 1.00 28.94 286 ALA A C 1
ATOM 2231 O O . ALA A 1 286 ? 13.721 -14.682 62.788 1.00 28.94 286 ALA A O 1
ATOM 2232 N N . MET A 1 287 ? 12.325 -15.416 64.342 1.00 27.11 287 MET A N 1
ATOM 2233 C CA . MET A 1 287 ? 12.211 -15.300 65.833 1.00 27.11 287 MET A CA 1
ATOM 2234 C C . MET A 1 287 ? 13.137 -14.182 66.364 1.00 27.11 287 MET A C 1
ATOM 2236 O O . MET A 1 287 ? 14.317 -14.232 66.049 1.00 27.11 287 MET A O 1
ATOM 2240 N N . GLU A 1 288 ? 12.739 -13.123 67.080 1.00 29.27 288 GLU A N 1
ATOM 2241 C CA . GLU A 1 288 ? 11.702 -12.849 68.097 1.00 29.27 288 GLU A CA 1
ATOM 2242 C C . GLU A 1 288 ? 11.464 -11.313 68.225 1.00 29.27 288 GLU A C 1
ATOM 2244 O O . GLU A 1 288 ? 12.232 -10.530 67.671 1.00 29.27 288 GLU A O 1
ATOM 2249 N N . ASP A 1 289 ? 10.419 -10.952 68.988 1.00 28.53 289 ASP A N 1
ATOM 2250 C CA . ASP A 1 289 ? 10.175 -9.734 69.797 1.00 28.53 289 ASP A CA 1
ATOM 2251 C C . ASP A 1 289 ? 10.098 -8.320 69.184 1.00 28.53 289 ASP A C 1
ATOM 2253 O O . ASP A 1 289 ? 11.047 -7.781 68.628 1.00 28.53 289 ASP A O 1
ATOM 2257 N N . GLU A 1 290 ? 8.945 -7.662 69.376 1.00 30.91 290 GLU A N 1
ATOM 2258 C CA . GLU A 1 290 ? 8.737 -6.617 70.407 1.00 30.91 290 GLU A CA 1
ATOM 2259 C C . GLU A 1 290 ? 7.372 -5.925 70.205 1.00 30.91 290 GLU A C 1
ATOM 2261 O O . GLU A 1 290 ? 6.879 -5.737 69.089 1.00 30.91 290 GLU A O 1
ATOM 2266 N N . ALA A 1 291 ? 6.735 -5.578 71.320 1.00 33.50 291 ALA A N 1
ATOM 2267 C CA . ALA A 1 291 ? 5.371 -5.074 71.410 1.00 33.50 291 ALA A CA 1
ATOM 2268 C C . ALA A 1 291 ? 5.345 -3.543 71.445 1.00 33.50 291 ALA A C 1
ATOM 2270 O O . ALA A 1 291 ? 6.030 -2.978 72.277 1.00 33.50 291 ALA A O 1
ATOM 2271 N N . PHE A 1 292 ? 4.488 -2.864 70.667 1.00 27.98 292 PHE A N 1
ATOM 2272 C CA . PHE A 1 292 ? 4.079 -1.479 70.971 1.00 27.98 292 PHE A CA 1
ATOM 2273 C C . PHE A 1 292 ? 2.696 -1.124 70.377 1.00 27.98 292 PHE A C 1
ATOM 2275 O O . PHE A 1 292 ? 2.512 -1.009 69.168 1.00 27.98 292 PHE A O 1
ATOM 2282 N N . LEU A 1 293 ? 1.728 -0.911 71.273 1.00 24.28 293 LEU A N 1
ATOM 2283 C CA . LEU A 1 293 ? 0.527 -0.063 71.134 1.00 24.28 293 LEU A CA 1
ATOM 2284 C C . LEU A 1 293 ? 0.795 1.238 71.932 1.00 24.28 293 LEU A C 1
ATOM 2286 O O . LEU A 1 293 ? 1.689 1.223 72.781 1.00 24.28 293 LEU A O 1
ATOM 2290 N N . PRO A 1 294 ? -0.045 2.295 71.883 1.00 48.91 294 PRO A N 1
ATOM 2291 C CA . PRO A 1 294 ? -0.926 2.813 70.820 1.00 48.91 294 PRO A CA 1
ATOM 2292 C C . PRO A 1 294 ? -0.785 4.352 70.635 1.00 48.91 294 PRO A C 1
ATOM 2294 O O . PRO A 1 294 ? -0.313 5.034 71.538 1.00 48.91 294 PRO A O 1
ATOM 2297 N N . VAL A 1 295 ? -1.326 4.949 69.557 1.00 28.78 295 VAL A N 1
ATOM 2298 C CA . VAL A 1 295 ? -1.808 6.355 69.597 1.00 28.78 295 VAL A CA 1
ATOM 2299 C C . VAL A 1 295 ? -3.069 6.535 68.742 1.00 28.78 295 VAL A C 1
ATOM 2301 O O . VAL A 1 295 ? -3.048 6.390 67.524 1.00 2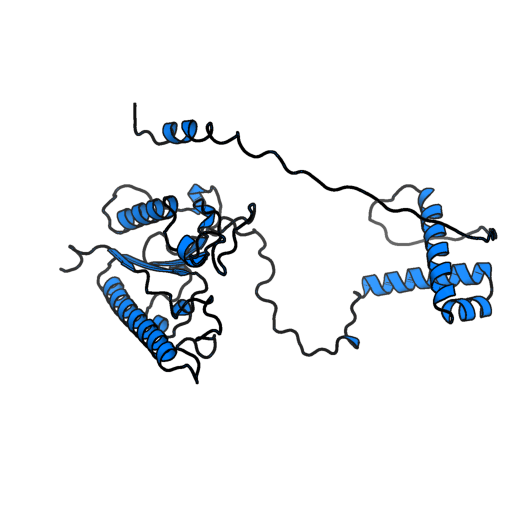8.78 295 VAL A O 1
ATOM 2304 N N . PHE A 1 296 ? -4.159 6.905 69.416 1.00 27.64 296 PHE A N 1
ATOM 2305 C CA . PHE A 1 296 ? -5.384 7.509 68.884 1.00 27.64 296 PHE A CA 1
ATOM 2306 C C . PHE A 1 296 ? -5.224 9.037 68.910 1.00 27.64 296 PHE A C 1
ATOM 2308 O O . PHE A 1 296 ? -4.940 9.551 69.988 1.00 27.64 296 PHE A O 1
ATOM 2315 N N . ILE A 1 297 ? -5.504 9.768 67.819 1.00 28.84 297 ILE A N 1
ATOM 2316 C CA . ILE A 1 297 ? -6.006 11.159 67.881 1.00 28.84 297 ILE A CA 1
ATOM 2317 C C . ILE A 1 297 ? -7.013 11.402 66.747 1.00 28.84 297 ILE A C 1
ATOM 2319 O O . ILE A 1 297 ? -6.766 11.112 65.580 1.00 28.84 297 ILE A O 1
ATOM 2323 N N . ALA A 1 298 ? -8.156 11.954 67.147 1.00 24.44 298 ALA A N 1
ATOM 2324 C CA . ALA A 1 298 ? -9.285 12.376 66.336 1.00 24.44 298 ALA A CA 1
ATOM 2325 C C . ALA A 1 298 ? -9.145 13.816 65.789 1.00 24.44 298 ALA A C 1
ATOM 2327 O O . ALA A 1 298 ? -8.331 14.599 66.266 1.00 24.44 298 ALA A O 1
ATOM 2328 N N . SER A 1 299 ? -10.102 14.179 64.921 1.00 25.81 299 SER A N 1
ATOM 2329 C CA . SER A 1 299 ? -10.702 15.522 64.763 1.00 25.81 299 SER A CA 1
ATOM 2330 C C . SER A 1 299 ? -10.182 16.482 63.666 1.00 25.81 299 SER A C 1
ATOM 2332 O O . SER A 1 299 ? -9.261 17.262 63.865 1.00 25.81 299 SER A O 1
ATOM 2334 N N . ALA A 1 300 ? -10.977 16.530 62.586 1.00 25.31 300 ALA A N 1
ATOM 2335 C CA . ALA A 1 300 ? -11.791 17.675 62.127 1.00 25.31 300 ALA A CA 1
ATOM 2336 C C . ALA A 1 300 ? -11.204 18.870 61.322 1.00 25.31 300 ALA A C 1
ATOM 2338 O O . ALA A 1 300 ? -10.447 19.692 61.814 1.00 25.31 300 ALA A O 1
ATOM 2339 N N . GLN A 1 301 ? -11.856 19.054 60.158 1.00 26.12 301 GLN A N 1
ATOM 2340 C CA . GLN A 1 301 ? -12.478 20.280 59.609 1.00 26.12 301 GLN A CA 1
ATOM 2341 C C . GLN A 1 301 ? -11.685 21.360 58.830 1.00 26.12 301 GLN A C 1
ATOM 2343 O O . GLN A 1 301 ? -10.847 22.059 59.378 1.00 26.12 301 GLN A O 1
ATOM 2348 N N . ARG A 1 302 ? -12.253 21.631 57.624 1.00 26.66 302 ARG A N 1
ATOM 2349 C CA . ARG A 1 302 ? -12.420 22.921 56.886 1.00 26.66 302 ARG A CA 1
ATOM 2350 C C . ARG A 1 302 ? -11.129 23.556 56.322 1.00 26.66 302 ARG A C 1
ATOM 2352 O O . ARG A 1 302 ? -10.077 23.437 56.911 1.00 26.66 302 ARG A O 1
ATOM 2359 N N . SER A 1 303 ? -11.082 24.267 55.191 1.00 26.73 303 SER A N 1
ATOM 2360 C CA . SER A 1 303 ? -12.057 24.767 54.207 1.00 26.73 303 SER A CA 1
ATOM 2361 C C . SER A 1 303 ? -11.309 25.342 52.984 1.00 26.73 303 SER A C 1
ATOM 2363 O O . SER A 1 303 ? -10.193 25.822 53.127 1.00 26.73 303 SER A O 1
ATOM 2365 N N . SER A 1 304 ? -11.996 25.382 51.833 1.00 27.59 304 SER A N 1
ATOM 2366 C CA . SER A 1 304 ? -11.971 26.433 50.785 1.00 27.59 304 SER A CA 1
ATOM 2367 C C . SER A 1 304 ? -10.641 26.995 50.243 1.00 27.59 304 SER A C 1
ATOM 2369 O O . SER A 1 304 ? -9.959 27.742 50.933 1.00 27.59 304 SER A O 1
ATOM 2371 N N . ALA A 1 305 ? -10.418 26.847 48.929 1.00 27.80 305 ALA A N 1
ATOM 2372 C CA . ALA A 1 305 ? -10.366 27.968 47.969 1.00 27.80 305 ALA A CA 1
ATOM 2373 C C . ALA A 1 305 ? -9.991 27.489 46.548 1.00 27.80 305 ALA A C 1
ATOM 2375 O O . ALA A 1 305 ? -9.209 26.567 46.347 1.00 27.80 305 ALA A O 1
ATOM 2376 N N . SER A 1 306 ? -10.548 28.154 45.543 1.00 27.33 306 SER A N 1
ATOM 2377 C CA . SER A 1 306 ? -10.152 28.168 44.124 1.00 27.33 306 SER A CA 1
ATOM 2378 C C . SER A 1 306 ? -10.391 29.599 43.620 1.00 27.33 306 SER A C 1
ATOM 2380 O O . SER A 1 306 ? -11.168 30.310 44.260 1.00 27.33 306 SER A O 1
ATOM 2382 N N . PRO A 1 307 ? -9.980 29.982 42.398 1.00 48.06 307 PRO A N 1
ATOM 2383 C CA . PRO A 1 307 ? -8.693 29.876 41.691 1.00 48.06 307 PRO A CA 1
ATOM 2384 C C . PRO A 1 307 ? -8.212 31.313 41.301 1.00 48.06 307 PRO A C 1
ATOM 2386 O O . PRO A 1 307 ? -8.768 32.271 41.840 1.00 48.06 307 PRO A O 1
ATOM 2389 N N . PRO A 1 308 ? -7.222 31.545 40.399 1.00 36.72 308 PRO A N 1
ATOM 2390 C CA . PRO A 1 308 ? -7.568 31.697 38.966 1.00 36.72 308 PRO A CA 1
ATOM 2391 C C . PRO A 1 308 ? -6.419 31.437 37.947 1.00 36.72 308 PRO A C 1
ATOM 2393 O O . PRO A 1 308 ? -5.251 31.338 38.303 1.00 36.72 308 PRO A O 1
ATOM 2396 N N . GLY A 1 309 ? -6.751 31.463 36.645 1.00 26.77 309 GLY A N 1
ATOM 2397 C CA . GLY A 1 309 ? -5.917 32.188 35.667 1.00 26.77 309 GLY A CA 1
ATOM 2398 C C . GLY A 1 309 ? -5.338 31.412 34.476 1.00 26.77 309 GLY A C 1
ATOM 2399 O O . GLY A 1 309 ? -4.504 30.531 34.622 1.00 26.77 309 GLY A O 1
ATOM 2400 N N . LEU A 1 310 ? -5.757 31.816 33.274 1.00 28.06 310 LEU A N 1
ATOM 2401 C CA . LEU A 1 310 ? -5.417 31.309 31.940 1.00 28.06 310 LEU A CA 1
ATOM 2402 C C . LEU A 1 310 ? -4.291 32.116 31.242 1.00 28.06 310 LEU A C 1
ATOM 2404 O O . LEU A 1 310 ? -4.231 33.333 31.386 1.00 28.06 310 LEU A O 1
ATOM 2408 N N . THR A 1 311 ? -3.580 31.433 30.321 1.00 34.25 311 THR A N 1
ATOM 2409 C CA . THR A 1 311 ? -2.833 31.898 29.103 1.00 34.25 311 THR A CA 1
ATOM 2410 C C . THR A 1 311 ? -1.436 32.556 29.273 1.00 34.25 311 THR A C 1
ATOM 2412 O O . THR A 1 311 ? -1.152 33.019 30.371 1.00 34.25 311 THR A O 1
ATOM 2415 N N . PRO A 1 312 ? -0.542 32.635 28.235 1.00 40.38 312 PRO A N 1
ATOM 2416 C CA . PRO A 1 312 ? -0.728 32.349 26.798 1.00 40.38 312 PRO A CA 1
ATOM 2417 C C . PRO A 1 312 ? 0.391 31.559 26.062 1.00 40.38 312 PRO A C 1
ATOM 2419 O O . PRO A 1 312 ? 1.476 31.271 26.559 1.00 40.38 312 PRO A O 1
ATOM 2422 N N . ALA A 1 313 ? 0.083 31.249 24.799 1.00 31.69 313 ALA A N 1
ATOM 2423 C CA . ALA A 1 313 ? 0.958 30.724 23.759 1.00 31.69 313 ALA A CA 1
ATOM 2424 C C . ALA A 1 313 ? 2.018 31.735 23.270 1.00 31.69 313 ALA A C 1
ATOM 2426 O O . ALA A 1 313 ? 1.750 32.931 23.196 1.00 31.69 313 ALA A O 1
ATOM 2427 N N . GLY A 1 314 ? 3.169 31.234 22.797 1.00 24.78 314 GLY A N 1
ATOM 2428 C CA . GLY A 1 314 ? 4.057 31.994 21.909 1.00 24.78 314 GLY A CA 1
ATOM 2429 C C . GLY A 1 314 ? 5.521 31.547 21.893 1.00 24.78 314 GLY A C 1
ATOM 2430 O O . GLY A 1 314 ? 6.312 32.043 22.684 1.00 24.78 314 GLY A O 1
ATOM 2431 N N . ARG A 1 315 ? 5.899 30.676 20.942 1.00 27.89 315 ARG A N 1
ATOM 2432 C CA . ARG A 1 315 ? 7.151 30.779 20.150 1.00 27.89 315 ARG A CA 1
ATOM 2433 C C . ARG A 1 315 ? 7.244 29.653 19.119 1.00 27.89 315 ARG A C 1
ATOM 2435 O O . ARG A 1 315 ? 7.586 28.516 19.424 1.00 27.89 315 ARG A O 1
ATOM 2442 N N . ALA A 1 316 ? 6.973 30.021 17.873 1.00 30.39 316 ALA A N 1
ATOM 2443 C CA . ALA A 1 316 ? 7.422 29.321 16.682 1.00 30.39 316 ALA A CA 1
ATOM 2444 C C . ALA A 1 316 ? 8.471 30.188 15.964 1.00 30.39 316 ALA A C 1
ATOM 2446 O O . ALA A 1 316 ? 8.500 31.403 16.144 1.00 30.39 316 ALA A O 1
ATOM 2447 N N . LEU A 1 317 ? 9.255 29.533 15.102 1.00 32.50 317 LEU A N 1
ATOM 2448 C CA . LEU A 1 317 ? 10.106 30.092 14.043 1.00 32.50 317 LEU A CA 1
ATOM 2449 C C . LEU A 1 317 ? 11.451 30.705 14.459 1.00 32.50 317 LEU A C 1
ATOM 2451 O O . LEU A 1 317 ? 11.556 31.889 14.756 1.00 32.50 317 LEU A O 1
ATOM 2455 N N . LYS A 1 318 ? 12.506 29.885 14.344 1.00 27.78 318 LYS A N 1
ATOM 2456 C CA . LYS A 1 318 ? 13.786 30.193 13.661 1.00 27.78 318 LYS A CA 1
ATOM 2457 C C . LYS A 1 318 ? 14.779 29.061 13.932 1.00 27.78 318 LYS A C 1
ATOM 2459 O O . LYS A 1 318 ? 15.606 29.168 14.830 1.00 27.78 318 LYS A O 1
ATOM 2464 N N . ARG A 1 319 ? 14.689 27.958 13.184 1.00 30.97 319 ARG A N 1
ATOM 2465 C CA . ARG A 1 319 ? 15.734 26.916 13.142 1.00 30.97 319 ARG A CA 1
ATOM 2466 C C . ARG A 1 319 ? 15.464 25.937 11.995 1.00 30.97 319 ARG A C 1
ATOM 2468 O O . ARG A 1 319 ? 15.140 24.792 12.248 1.00 30.97 319 ARG A O 1
ATOM 2475 N N . ASP A 1 320 ? 15.560 26.390 10.743 1.00 39.44 320 ASP A N 1
ATOM 2476 C CA . ASP A 1 320 ? 15.621 25.428 9.620 1.00 39.44 320 ASP A CA 1
ATOM 2477 C C . ASP A 1 320 ? 16.318 25.911 8.334 1.00 39.44 320 ASP A C 1
ATOM 2479 O O . ASP A 1 320 ? 16.242 25.261 7.305 1.00 39.44 320 ASP A O 1
ATOM 2483 N N . ALA A 1 321 ? 17.089 27.002 8.374 1.00 32.16 321 ALA A N 1
ATOM 2484 C CA . ALA A 1 321 ? 17.797 27.509 7.186 1.00 32.16 321 ALA A CA 1
ATOM 2485 C C . ALA A 1 321 ? 19.293 27.123 7.115 1.00 32.16 321 ALA A C 1
ATOM 2487 O O . ALA A 1 321 ? 20.026 27.651 6.288 1.00 32.16 321 ALA A O 1
ATOM 2488 N N . ARG A 1 322 ? 19.791 26.239 7.996 1.00 32.47 322 ARG A N 1
ATOM 2489 C CA . ARG A 1 322 ? 21.229 25.870 8.051 1.00 32.47 322 ARG A CA 1
ATOM 2490 C C . ARG A 1 322 ? 21.529 24.388 7.792 1.00 32.47 322 ARG A C 1
ATOM 2492 O O . ARG A 1 322 ? 22.683 23.986 7.911 1.00 32.47 322 ARG A O 1
ATOM 2499 N N . ARG A 1 323 ? 20.530 23.572 7.433 1.00 35.72 323 ARG A N 1
ATOM 2500 C CA . ARG A 1 323 ? 20.729 22.139 7.130 1.00 35.72 323 ARG A CA 1
ATOM 2501 C C . ARG A 1 323 ? 20.815 21.805 5.637 1.00 35.72 323 ARG A C 1
ATOM 2503 O O . ARG A 1 323 ? 21.396 20.775 5.313 1.00 35.72 323 ARG A O 1
ATOM 2510 N N . ASP A 1 324 ? 20.389 22.699 4.748 1.00 40.41 324 ASP A N 1
ATOM 2511 C CA . ASP A 1 324 ? 20.378 22.424 3.302 1.00 40.41 324 ASP A CA 1
ATOM 2512 C C . ASP A 1 324 ? 21.720 22.682 2.592 1.00 40.41 324 ASP A C 1
ATOM 2514 O O . ASP A 1 324 ? 21.996 22.078 1.558 1.00 40.41 324 ASP A O 1
ATOM 2518 N N . ALA A 1 325 ? 22.627 23.470 3.179 1.00 32.53 325 ALA A N 1
ATOM 2519 C CA . ALA A 1 325 ? 23.932 23.751 2.568 1.00 32.53 325 ALA A CA 1
ATOM 2520 C C . ALA A 1 325 ? 24.932 22.576 2.649 1.00 32.53 325 ALA A C 1
ATOM 2522 O O . ALA A 1 325 ? 25.857 22.501 1.849 1.00 32.53 325 ALA A O 1
ATOM 2523 N N . ARG A 1 326 ? 24.747 21.620 3.574 1.00 36.09 326 ARG A N 1
ATOM 2524 C CA . ARG A 1 326 ? 25.645 20.451 3.713 1.00 36.09 326 ARG A CA 1
ATOM 2525 C C . ARG A 1 326 ? 25.224 19.237 2.881 1.00 36.09 326 ARG A C 1
ATOM 2527 O O . ARG A 1 326 ? 25.988 18.286 2.779 1.00 36.09 326 ARG A O 1
ATOM 2534 N N . PHE A 1 327 ? 24.031 19.256 2.287 1.00 36.84 327 PHE A N 1
ATOM 2535 C CA . PHE A 1 327 ? 23.535 18.146 1.467 1.00 36.84 327 PHE A CA 1
ATOM 2536 C C . PHE A 1 327 ? 23.939 18.281 -0.011 1.00 36.84 327 PHE A C 1
ATOM 2538 O O . PHE A 1 327 ? 24.154 17.276 -0.683 1.00 36.84 327 PHE A O 1
ATOM 2545 N N . LEU A 1 328 ? 24.123 19.512 -0.502 1.00 33.97 328 LEU A N 1
ATOM 2546 C CA . LEU A 1 328 ? 24.552 19.777 -1.882 1.00 33.97 328 LEU A CA 1
ATOM 2547 C C . LEU A 1 328 ? 26.044 19.496 -2.119 1.00 33.97 328 LEU A C 1
ATOM 2549 O O . LEU A 1 328 ? 26.419 19.094 -3.214 1.00 33.97 328 LEU A O 1
ATOM 2553 N N . GLN A 1 329 ? 26.876 19.580 -1.079 1.00 34.47 329 GLN A N 1
ATOM 2554 C CA . GLN A 1 329 ? 28.310 19.280 -1.166 1.00 34.47 329 GLN A CA 1
ATOM 2555 C C . GLN A 1 329 ? 28.623 17.766 -1.163 1.00 34.47 329 GLN A C 1
ATOM 2557 O O . GLN A 1 329 ? 29.758 17.368 -1.394 1.00 34.47 329 GLN A O 1
ATOM 2562 N N . TRP A 1 330 ? 27.622 16.902 -0.933 1.00 35.19 330 TRP A N 1
ATOM 2563 C CA . TRP A 1 330 ? 27.787 15.438 -0.905 1.00 35.19 330 TRP A CA 1
ATOM 2564 C C . TRP A 1 330 ? 27.428 14.743 -2.234 1.00 35.19 330 TRP A C 1
ATOM 2566 O O . TRP A 1 330 ? 27.739 13.568 -2.408 1.00 35.19 330 TRP A O 1
ATOM 2576 N N . ILE A 1 331 ? 26.796 15.445 -3.186 1.00 36.19 331 ILE A N 1
ATOM 2577 C CA . ILE A 1 331 ? 26.319 14.865 -4.460 1.00 36.19 331 ILE A CA 1
ATOM 2578 C C . ILE A 1 331 ? 27.094 15.312 -5.711 1.00 36.19 331 ILE A C 1
ATOM 2580 O O . ILE A 1 331 ? 26.673 14.968 -6.809 1.00 36.19 331 ILE A O 1
ATOM 2584 N N . GLY A 1 332 ? 28.217 16.027 -5.566 1.00 36.59 332 GLY A N 1
ATOM 2585 C CA . GLY A 1 332 ? 29.210 16.233 -6.637 1.00 36.59 332 GLY A CA 1
ATOM 2586 C C . GLY A 1 332 ? 28.661 16.728 -7.982 1.00 36.59 332 GLY A C 1
ATOM 2587 O O . GLY A 1 332 ? 28.998 16.152 -9.011 1.00 36.59 332 GLY A O 1
ATOM 2588 N N . LEU A 1 333 ? 27.786 17.742 -7.981 1.00 43.81 333 LEU A N 1
ATOM 2589 C CA . LEU A 1 333 ? 27.099 18.210 -9.197 1.00 43.81 333 LEU A CA 1
ATOM 2590 C C . LEU A 1 333 ? 27.161 19.726 -9.466 1.00 43.81 333 LEU A C 1
ATOM 2592 O O . LEU A 1 333 ? 26.427 20.191 -10.331 1.00 43.81 333 LEU A O 1
ATOM 2596 N N . VAL A 1 334 ? 28.030 20.487 -8.792 1.00 39.75 334 VAL A N 1
ATOM 2597 C CA . VAL A 1 334 ? 28.460 21.843 -9.206 1.00 39.75 334 VAL A CA 1
ATOM 2598 C C . VAL A 1 334 ? 29.872 22.074 -8.642 1.00 39.75 334 VAL A C 1
ATOM 2600 O O . VAL A 1 334 ? 30.105 21.673 -7.499 1.00 39.75 334 VAL A O 1
ATOM 2603 N N . GLU A 1 335 ? 30.789 22.650 -9.429 1.00 39.59 335 GLU A N 1
ATOM 2604 C CA . GLU A 1 335 ? 32.074 23.189 -8.928 1.00 39.59 335 GLU A CA 1
ATOM 2605 C C . GLU A 1 335 ? 31.873 24.364 -7.963 1.00 39.59 335 GLU A C 1
ATOM 2607 O O . GLU A 1 335 ? 30.959 25.189 -8.208 1.00 39.59 335 GLU A O 1
#

Radius of gyration: 33.21 Å; Cα contacts (8 Å, |Δi|>4): 327; chains: 1; bounding box: 59×52×102 Å

Mean predicted aligned error: 18.36 Å

Nearest PDB structures (foldseek):
  5ewq-assembly1_A  TM=2.496E-01  e=1.793E+00  Bacillus anthracis

Sequence (335 aa):
MLGTLLRHLARGPVCSSFSCAVTPSWRSKEFPAGRPGLKTCQADKVRRGNAMLEFILNVVVLCERLEIVYIIENPLNSWMWAQPAWEGCKSRGSSWDFICDYCVFGTAWKKPTRFRTNGQLGGQRMRCSRDHRHLALRGRVAGKGISATKLAEPYPRRLCVLLAQALAQDANWIVDKRPLDISRCAKCSNCRIGEAQNPGPGRRAPRPDVQLRDIQLVQPATAALQNSVWAKFLFWVKAGTDDDGVVHATANPELLVELLCAYGQVLYSSEAEGPIPSRNRHPNAAMEDEAFLPVFIASAQRSSASPPGLTPAGRALKRDARRDARFLQWIGLVE

Foldseek 3Di:
DVCPPAQEEEDEQDQPLQDPQDPVRQADLVRLLGDPPDDPVSNVVSPVSLVSLLVVVVVVVVCVVSVHKYKYKDFPNTSSVSDPSCVPPPPPDQQQWQWEFQVLLPDQATGIMIIGIPFLSGNAYHYALPPDHHDDQQDDDPPPRHRSVVVVPDRRPSVVVVVVVRSCVSSVVDPPDDHDDVCVVVVHPDRHHSADPDHPDPDDDDDPPDDPVPDPPADPVRVVVVVVVVVVLLVVQCLVPHPVSSVVCVVDPVSVVVSVVVVVVVVVVVVVPDDDDDDDDDDDDDDDDDDDDDDDDDDDDDDDDDDDDDDDDDDDDDPDPPPVVVVVVVPPDDD

Secondary structure (DSSP, 8-state):
--TTT--EEEE----TTT-TT-SS-S--SS-TT--TT--HHHHHHHHHHHHHHHHHHHHHHHHHHTT-EEEEEEETT-GGGG-GGGGGSS--SGGGEEEEEGGGGT-SS--EEEEEESSTTTT-EE---S-SPPPP--SBPTTT-SBHHHHT-SPPHHHHHHHHHHHHHHTTSS-S-PPP-HHHHTT-SSSEETS-SSPPPSS-PPPP---GGGS--S-HHHHHHHHHHHHHHHHHHHHHS-HHHHHHHHH-HHHHHHHHHHHHHHHHHHHTTS----S-----------------------------------------SSSSHHHHTTS----

Organism: Symbiodinium microadriaticum (NCBI:txid2951)

Solvent-accessible surface area (backbone atoms only — not comparable to full-atom values): 21109 Å² total; per-residue (Å²): 134,69,58,81,79,54,43,70,45,83,48,69,69,78,48,83,61,31,39,75,81,44,80,80,64,59,46,43,92,92,28,38,80,43,46,87,89,56,55,68,76,54,45,52,43,28,51,52,42,51,53,52,48,47,52,50,48,54,50,47,55,49,25,66,77,52,74,31,38,40,39,42,40,47,52,58,77,27,40,66,81,61,36,73,72,58,73,82,47,92,80,83,55,68,61,26,33,24,36,37,21,45,34,75,46,75,44,64,32,74,49,52,32,31,33,44,26,83,40,77,57,28,42,35,38,43,42,60,68,72,88,68,83,62,54,76,69,59,66,58,39,85,98,64,84,41,44,27,55,61,76,64,60,70,79,46,69,59,48,52,52,53,49,52,53,52,51,34,38,67,50,63,75,48,71,99,63,81,82,77,51,69,24,65,76,68,75,42,97,49,49,55,40,45,57,65,95,75,66,72,84,71,82,81,69,83,76,75,97,64,66,73,88,77,52,79,89,58,56,71,71,56,46,54,48,49,54,53,54,48,52,53,49,53,50,54,48,30,75,79,57,37,73,66,50,41,53,55,35,70,73,33,69,70,56,35,52,54,51,50,53,52,49,51,50,50,50,58,59,62,58,71,79,56,84,88,77,78,96,81,84,86,91,85,85,81,89,83,89,87,87,84,86,89,87,89,85,86,85,86,84,87,78,89,88,84,86,88,89,84,89,84,90,88,88,82,91,90,88,76,90,78,67,67,74,68,59,62,75,73,65,81,80,74,136